Protein AF-A0A9X4H5V9-F1 (afdb_monomer)

Structure (mmCIF, N/CA/C/O backbone):
data_AF-A0A9X4H5V9-F1
#
_entry.id   AF-A0A9X4H5V9-F1
#
loop_
_atom_site.group_PDB
_atom_site.id
_atom_site.type_symbol
_atom_site.label_atom_id
_atom_site.label_alt_id
_atom_site.label_comp_id
_atom_site.label_asym_id
_atom_site.label_entity_id
_atom_site.label_seq_id
_atom_site.pdbx_PDB_ins_code
_atom_site.Cartn_x
_atom_site.Cartn_y
_atom_site.Cartn_z
_atom_site.occupancy
_atom_site.B_iso_or_equiv
_atom_site.auth_seq_id
_atom_site.auth_comp_id
_atom_site.auth_asym_id
_atom_site.auth_atom_id
_atom_site.pdbx_PDB_model_num
ATOM 1 N N . MET A 1 1 ? 11.554 -17.690 -25.896 1.00 68.94 1 MET A N 1
ATOM 2 C CA . MET A 1 1 ? 10.311 -16.945 -25.578 1.00 68.94 1 MET A CA 1
ATOM 3 C C . MET A 1 1 ? 10.682 -15.542 -25.126 1.00 68.94 1 MET A C 1
ATOM 5 O O . MET A 1 1 ? 11.724 -15.389 -24.502 1.00 68.94 1 MET A O 1
ATOM 9 N N . LYS A 1 2 ? 9.874 -14.526 -25.452 1.00 88.06 2 LYS A N 1
ATOM 10 C CA . LYS A 1 2 ? 10.075 -13.159 -24.947 1.00 88.06 2 LYS A CA 1
ATOM 11 C C . LYS A 1 2 ? 9.762 -13.133 -23.444 1.00 88.06 2 LYS A C 1
ATOM 13 O O . LYS A 1 2 ? 8.736 -13.679 -23.045 1.00 88.06 2 LYS A O 1
ATOM 18 N N . ARG A 1 3 ? 10.645 -12.544 -22.629 1.00 96.19 3 ARG A N 1
ATOM 19 C CA . ARG A 1 3 ? 10.405 -12.368 -21.186 1.00 96.19 3 ARG A CA 1
ATOM 20 C C . ARG A 1 3 ? 9.256 -11.387 -20.956 1.00 96.19 3 ARG A C 1
ATOM 22 O O . ARG A 1 3 ? 9.095 -10.446 -21.730 1.00 96.19 3 ARG A O 1
ATOM 29 N N . ILE A 1 4 ? 8.488 -11.618 -19.897 1.00 98.12 4 ILE A N 1
ATOM 30 C CA . ILE A 1 4 ? 7.390 -10.742 -19.473 1.00 98.12 4 ILE A CA 1
ATOM 31 C C . ILE A 1 4 ? 7.990 -9.541 -18.741 1.00 98.12 4 ILE A C 1
ATOM 33 O O . ILE A 1 4 ? 8.755 -9.719 -17.792 1.00 98.12 4 ILE A O 1
ATOM 37 N N . LYS A 1 5 ? 7.638 -8.328 -19.161 1.00 98.38 5 LYS A N 1
ATOM 38 C CA . LYS A 1 5 ? 8.100 -7.082 -18.545 1.00 98.38 5 LYS A CA 1
ATOM 39 C C . LYS A 1 5 ? 7.276 -6.755 -17.305 1.00 98.38 5 LYS A C 1
ATOM 41 O O . LYS A 1 5 ? 6.129 -6.321 -17.420 1.00 98.38 5 LYS A O 1
ATOM 46 N N . VAL A 1 6 ? 7.868 -6.966 -16.133 1.00 98.62 6 VAL A N 1
ATOM 47 C CA . VAL A 1 6 ? 7.230 -6.754 -14.829 1.00 98.62 6 VAL A CA 1
ATOM 48 C C . VAL A 1 6 ? 7.688 -5.425 -14.255 1.00 98.62 6 VAL A C 1
ATOM 50 O O . VAL A 1 6 ? 8.851 -5.280 -13.882 1.00 98.62 6 VAL A O 1
ATOM 53 N N . ALA A 1 7 ? 6.781 -4.462 -14.157 1.00 98.75 7 ALA A N 1
ATOM 54 C CA . ALA A 1 7 ? 7.041 -3.219 -13.450 1.00 98.75 7 ALA A CA 1
ATOM 55 C C . ALA A 1 7 ? 6.959 -3.438 -11.940 1.00 98.75 7 ALA A C 1
ATOM 57 O O . ALA A 1 7 ? 5.877 -3.701 -11.436 1.00 98.75 7 ALA A O 1
ATOM 58 N N . VAL A 1 8 ? 8.071 -3.324 -11.219 1.00 98.75 8 VAL A N 1
ATOM 59 C CA . VAL A 1 8 ? 8.092 -3.400 -9.753 1.00 98.75 8 VAL A CA 1
ATOM 60 C C . VAL A 1 8 ? 8.112 -1.977 -9.208 1.00 98.75 8 VAL A C 1
ATOM 62 O O . VAL A 1 8 ? 9.082 -1.252 -9.442 1.00 98.75 8 VAL A O 1
ATOM 65 N N . LEU A 1 9 ? 7.041 -1.577 -8.517 1.00 98.81 9 LEU A N 1
ATOM 66 C CA . LEU A 1 9 ? 6.932 -0.252 -7.900 1.00 98.81 9 LEU A CA 1
ATOM 67 C C . LEU A 1 9 ? 7.308 -0.323 -6.422 1.00 98.81 9 LEU A C 1
ATOM 69 O O . LEU A 1 9 ? 6.803 -1.197 -5.725 1.00 98.81 9 LEU A O 1
ATOM 73 N N . PHE A 1 10 ? 8.151 0.594 -5.951 1.00 98.75 10 PHE A N 1
ATOM 74 C CA . PHE A 1 10 ? 8.661 0.608 -4.576 1.00 98.75 10 PHE A CA 1
ATOM 75 C C . PHE A 1 10 ? 8.878 2.036 -4.046 1.00 98.75 10 PHE A C 1
ATOM 77 O O . PHE A 1 10 ? 8.808 3.012 -4.794 1.00 98.75 10 PHE A O 1
ATOM 84 N N . GLY A 1 11 ? 9.139 2.164 -2.746 1.00 98.19 11 GLY A N 1
ATOM 85 C CA . GLY A 1 11 ? 9.173 3.439 -2.027 1.00 98.19 11 GLY A CA 1
ATOM 86 C C . GLY A 1 11 ? 7.764 3.937 -1.684 1.00 98.19 11 GLY A C 1
ATOM 87 O O . GLY A 1 11 ? 6.998 3.216 -1.045 1.00 98.19 11 GLY A O 1
ATOM 88 N N . GLY A 1 12 ? 7.424 5.153 -2.117 1.00 97.06 12 GLY A N 1
ATOM 89 C CA . GLY A 1 12 ? 6.109 5.781 -1.954 1.00 97.06 12 GLY A CA 1
ATOM 90 C C . GLY A 1 12 ? 6.101 7.027 -1.060 1.00 97.06 12 GLY A C 1
ATOM 91 O O . GLY A 1 12 ? 6.940 7.199 -0.176 1.00 97.06 12 GLY A O 1
ATOM 92 N N . CYS A 1 13 ? 5.099 7.889 -1.255 1.00 95.31 13 CYS A N 1
ATOM 93 C CA . CYS A 1 13 ? 4.791 9.011 -0.360 1.00 95.31 13 CYS A CA 1
ATOM 94 C C . CYS A 1 13 ? 4.016 8.501 0.871 1.00 95.31 13 CYS A C 1
ATOM 96 O O . CYS A 1 13 ? 2.836 8.788 1.064 1.00 95.31 13 CYS A O 1
ATOM 98 N N . SER A 1 14 ? 4.678 7.656 1.661 1.00 90.56 14 SER A N 1
ATOM 99 C CA . SER A 1 14 ? 4.087 6.916 2.776 1.00 90.56 14 SER A CA 1
ATOM 100 C C . SER A 1 14 ? 5.043 6.888 3.969 1.00 90.56 14 SER A C 1
ATOM 102 O O . SER A 1 14 ? 6.268 6.958 3.820 1.00 90.56 14 SER A O 1
ATOM 104 N N . THR A 1 15 ? 4.486 6.762 5.172 1.00 87.81 15 THR A N 1
ATOM 105 C CA . THR A 1 15 ? 5.251 6.488 6.399 1.00 87.81 15 THR A CA 1
ATOM 106 C C . THR A 1 15 ? 5.923 5.115 6.358 1.00 87.81 15 THR A C 1
ATOM 108 O O . THR A 1 15 ? 6.897 4.896 7.067 1.00 87.81 15 THR A O 1
ATOM 111 N N . GLU A 1 16 ? 5.468 4.226 5.473 1.00 90.75 16 GLU A N 1
ATOM 112 C CA . GLU A 1 16 ? 5.910 2.829 5.336 1.00 90.75 16 GLU A CA 1
ATOM 113 C C . GLU A 1 16 ? 6.930 2.643 4.192 1.00 90.75 16 GLU A C 1
ATOM 115 O O . GLU A 1 16 ? 7.158 1.543 3.685 1.00 90.75 16 GLU A O 1
ATOM 120 N N . TYR A 1 17 ? 7.568 3.743 3.780 1.00 95.50 17 TYR A N 1
ATOM 121 C CA . TYR A 1 17 ? 8.535 3.803 2.684 1.00 95.50 17 TYR A CA 1
ATOM 122 C C . TYR A 1 17 ? 9.688 2.789 2.831 1.00 95.50 17 TYR A C 1
ATOM 124 O O . TYR A 1 17 ? 9.981 2.069 1.881 1.00 95.50 17 TYR A O 1
ATOM 132 N N . GLU A 1 18 ? 10.325 2.666 4.000 1.00 95.75 18 GLU A N 1
ATOM 133 C CA . GLU A 1 18 ? 11.439 1.725 4.212 1.00 95.75 18 GLU A CA 1
ATOM 134 C C . GLU A 1 18 ? 10.996 0.264 4.109 1.00 95.75 18 GLU A C 1
ATOM 136 O O . GLU A 1 18 ? 11.712 -0.557 3.533 1.00 95.75 18 GLU A O 1
ATOM 141 N N . VAL A 1 19 ? 9.808 -0.060 4.629 1.00 94.88 19 VAL A N 1
ATOM 142 C CA . VAL A 1 19 ? 9.225 -1.410 4.546 1.00 94.88 19 VAL A CA 1
ATOM 143 C C . VAL A 1 19 ? 9.005 -1.790 3.082 1.00 94.88 19 VAL A C 1
ATOM 145 O O . VAL A 1 19 ? 9.307 -2.911 2.667 1.00 94.88 19 VAL A O 1
ATOM 148 N N . SER A 1 20 ? 8.558 -0.827 2.277 1.00 98.00 20 SER A N 1
ATOM 149 C CA . SER A 1 20 ? 8.399 -0.952 0.826 1.00 98.00 20 SER A CA 1
ATOM 150 C C . SER A 1 20 ? 9.733 -1.223 0.118 1.00 98.00 20 SER A C 1
ATOM 152 O O . SER A 1 20 ? 9.805 -2.132 -0.709 1.00 98.00 20 SER A O 1
ATOM 154 N N . LEU A 1 21 ? 10.831 -0.561 0.511 1.00 98.38 21 LEU A N 1
ATOM 155 C CA . LEU A 1 21 ? 12.167 -0.854 -0.034 1.00 98.38 21 LEU A CA 1
ATOM 156 C C . LEU A 1 21 ? 12.629 -2.290 0.264 1.00 98.38 21 LEU A C 1
ATOM 158 O O . LEU A 1 21 ? 13.085 -2.990 -0.643 1.00 98.38 21 LEU A O 1
ATOM 162 N N . GLN A 1 22 ? 12.490 -2.746 1.516 1.00 98.00 22 GLN A N 1
ATOM 163 C CA . GLN A 1 22 ? 12.873 -4.111 1.910 1.00 98.00 22 GLN A CA 1
ATOM 164 C C . GLN A 1 22 ? 12.023 -5.164 1.187 1.00 98.00 22 GLN A C 1
ATOM 166 O O . GLN A 1 22 ? 12.545 -6.151 0.662 1.00 98.00 22 GLN A O 1
ATOM 171 N N . SER A 1 23 ? 10.711 -4.925 1.108 1.00 97.94 23 SER A N 1
ATOM 172 C CA . SER A 1 23 ? 9.762 -5.800 0.416 1.00 97.94 23 SER A CA 1
ATOM 173 C C . SER A 1 23 ? 10.100 -5.908 -1.071 1.00 97.94 23 SER A C 1
ATOM 175 O O . SER A 1 23 ? 10.172 -7.009 -1.618 1.00 97.94 23 SER A O 1
ATOM 177 N N . ALA A 1 24 ? 10.371 -4.776 -1.725 1.00 98.31 24 ALA A N 1
ATOM 178 C CA . ALA A 1 24 ? 10.726 -4.743 -3.135 1.00 98.31 24 ALA A CA 1
ATOM 179 C C . ALA A 1 24 ? 12.037 -5.478 -3.406 1.00 98.31 24 ALA A C 1
ATOM 1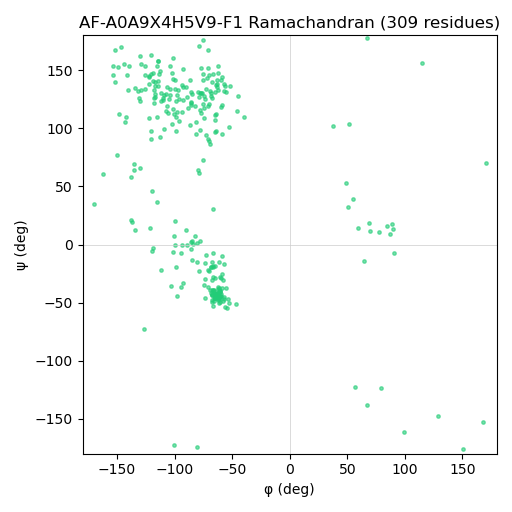81 O O . ALA A 1 24 ? 12.099 -6.275 -4.339 1.00 98.31 24 ALA A O 1
ATOM 182 N N . TYR A 1 25 ? 13.061 -5.278 -2.572 1.00 98.31 25 TYR A N 1
ATOM 183 C CA . TYR A 1 25 ? 14.322 -6.009 -2.691 1.00 98.31 25 TYR A CA 1
ATOM 184 C C . TYR A 1 25 ? 14.108 -7.531 -2.621 1.00 98.31 25 TYR A C 1
ATOM 186 O O . TYR A 1 25 ? 14.598 -8.267 -3.483 1.00 98.31 25 TYR A O 1
ATOM 194 N N . SER A 1 26 ? 13.300 -8.005 -1.666 1.00 98.06 26 SER A N 1
ATOM 195 C CA . SER A 1 26 ? 12.939 -9.424 -1.545 1.00 98.06 26 SER A CA 1
ATOM 196 C C . SER A 1 26 ? 12.210 -9.951 -2.790 1.00 98.06 26 SER A C 1
ATOM 198 O O . SER A 1 26 ? 12.574 -10.995 -3.335 1.00 98.06 26 SER A O 1
ATOM 200 N N . VAL A 1 27 ? 11.234 -9.200 -3.314 1.00 97.81 27 VAL A N 1
ATOM 201 C CA . VAL A 1 27 ? 10.507 -9.567 -4.542 1.00 97.81 27 VAL A CA 1
ATOM 202 C C . VAL A 1 27 ? 11.452 -9.641 -5.741 1.00 97.81 27 VAL A C 1
ATOM 204 O O . VAL A 1 27 ? 11.456 -10.638 -6.462 1.00 97.81 27 VAL A O 1
ATOM 207 N N . ILE A 1 28 ? 12.263 -8.605 -5.967 1.00 97.69 28 ILE A N 1
ATOM 208 C CA . ILE A 1 28 ? 13.120 -8.497 -7.155 1.00 97.69 28 ILE A CA 1
ATOM 209 C C . ILE A 1 28 ? 14.162 -9.617 -7.178 1.00 97.69 28 ILE A C 1
ATOM 211 O O . ILE A 1 28 ? 14.378 -10.218 -8.229 1.00 97.69 28 ILE A O 1
ATOM 215 N N . THR A 1 29 ? 14.775 -9.922 -6.034 1.00 97.31 29 THR A N 1
ATOM 216 C CA . THR A 1 29 ? 15.816 -10.959 -5.925 1.00 97.31 29 THR A CA 1
ATOM 217 C C . THR A 1 29 ? 15.278 -12.382 -6.094 1.00 97.31 29 THR A C 1
ATOM 219 O O . THR A 1 29 ? 16.028 -13.267 -6.501 1.00 97.31 29 THR A O 1
ATOM 222 N N . ASN A 1 30 ? 13.980 -12.606 -5.859 1.00 97.88 30 ASN A N 1
ATOM 223 C CA . ASN A 1 30 ? 13.332 -13.915 -6.007 1.00 97.88 30 ASN A CA 1
ATOM 224 C C . ASN A 1 30 ? 12.530 -14.076 -7.314 1.00 97.88 30 ASN A C 1
ATOM 226 O O . ASN A 1 30 ? 12.047 -15.171 -7.622 1.00 97.88 30 ASN A O 1
ATOM 230 N N . LEU A 1 31 ? 12.379 -13.019 -8.118 1.00 96.06 31 LEU A N 1
ATOM 231 C CA . LEU A 1 31 ? 11.742 -13.118 -9.431 1.00 96.06 31 LEU A CA 1
ATOM 232 C C . LEU A 1 31 ? 12.618 -13.919 -10.401 1.00 96.06 31 LEU A C 1
ATOM 234 O O . LEU A 1 31 ? 13.793 -13.629 -10.590 1.00 96.06 31 LEU A O 1
ATOM 238 N N . ASN A 1 32 ? 12.022 -14.900 -11.085 1.00 97.38 32 ASN A N 1
ATOM 239 C CA . ASN A 1 32 ? 12.742 -15.735 -12.047 1.00 97.38 32 ASN A CA 1
ATOM 240 C C . ASN A 1 32 ? 13.232 -14.904 -13.261 1.00 97.38 32 ASN A C 1
ATOM 242 O O . ASN A 1 32 ? 12.404 -14.529 -14.106 1.00 97.38 32 ASN A O 1
ATOM 246 N N . PRO A 1 33 ? 14.554 -14.693 -13.426 1.00 94.94 33 PRO A N 1
ATOM 247 C CA . PRO A 1 33 ? 15.104 -13.802 -14.452 1.00 94.94 33 PRO A CA 1
ATOM 248 C C . PRO A 1 33 ? 15.022 -14.383 -15.873 1.00 94.94 33 PRO A C 1
ATOM 250 O O . PRO A 1 33 ? 15.141 -13.647 -16.859 1.00 94.94 33 PRO A O 1
ATOM 253 N N . ASN A 1 34 ? 14.787 -15.696 -15.993 1.00 96.44 34 ASN A N 1
ATOM 254 C CA . ASN A 1 34 ? 14.581 -16.372 -17.275 1.00 96.44 34 ASN A CA 1
ATOM 255 C C . ASN A 1 34 ? 13.157 -16.159 -17.809 1.00 96.44 34 ASN A C 1
ATOM 257 O O . ASN A 1 34 ? 12.928 -16.274 -19.012 1.00 96.44 34 ASN A O 1
ATOM 261 N N . LYS A 1 35 ? 12.197 -15.839 -16.929 1.00 97.62 35 LYS A N 1
ATOM 262 C CA . LYS A 1 35 ? 10.791 -15.600 -17.288 1.00 97.62 35 LYS A CA 1
ATOM 263 C C . LYS A 1 35 ? 10.433 -14.114 -17.315 1.00 97.62 35 LYS A C 1
ATOM 265 O O . LYS A 1 35 ? 9.644 -13.702 -18.167 1.00 97.62 35 LYS A O 1
ATOM 270 N N . TYR A 1 36 ? 11.009 -13.327 -16.410 1.00 98.19 36 TYR A N 1
ATOM 271 C CA . TYR A 1 36 ? 10.645 -11.931 -16.192 1.00 98.19 36 TYR A CA 1
ATOM 272 C C . TYR A 1 36 ? 11.817 -10.982 -16.465 1.00 98.19 36 TYR A C 1
ATOM 274 O O . TYR A 1 36 ? 12.966 -11.270 -16.141 1.00 98.19 36 TYR A O 1
ATOM 282 N N . GLU A 1 37 ? 11.512 -9.839 -17.071 1.00 97.75 37 GLU A N 1
ATOM 283 C CA . GLU A 1 37 ? 12.390 -8.673 -17.183 1.00 97.75 37 GLU A CA 1
ATOM 284 C C . GLU A 1 37 ? 11.855 -7.603 -16.230 1.00 97.75 37 GLU A C 1
ATOM 286 O O . GLU A 1 37 ? 10.707 -7.178 -16.366 1.00 97.75 37 GLU A O 1
ATOM 291 N N . THR A 1 38 ? 12.653 -7.186 -15.249 1.00 97.81 38 THR A N 1
ATOM 292 C CA . THR A 1 38 ? 12.206 -6.251 -14.212 1.00 97.81 38 THR A CA 1
ATOM 293 C C . THR A 1 38 ? 12.354 -4.794 -14.647 1.00 97.81 38 THR A C 1
ATOM 295 O O . THR A 1 38 ? 13.399 -4.336 -15.114 1.00 97.81 38 THR A O 1
ATOM 298 N N . ILE A 1 39 ? 11.274 -4.039 -14.459 1.00 98.50 39 ILE A N 1
ATOM 299 C CA . ILE A 1 39 ? 11.194 -2.596 -14.656 1.00 98.50 39 ILE A CA 1
ATOM 300 C C . ILE A 1 39 ? 10.980 -1.949 -13.284 1.00 98.50 39 ILE A C 1
ATOM 302 O O . ILE A 1 39 ? 9.867 -1.822 -12.798 1.00 98.50 39 ILE A O 1
ATOM 306 N N . LEU A 1 40 ? 12.075 -1.576 -12.639 1.00 98.69 40 LEU A N 1
ATOM 307 C CA . LEU A 1 40 ? 12.145 -0.946 -11.322 1.00 98.69 40 LEU A CA 1
ATOM 308 C C . LEU A 1 40 ? 11.709 0.526 -11.373 1.00 98.69 40 LEU A C 1
ATOM 310 O O . LEU A 1 40 ? 12.351 1.347 -12.042 1.00 98.69 40 LEU A O 1
ATOM 314 N N . ILE A 1 41 ? 10.633 0.852 -10.664 1.00 98.69 41 ILE A N 1
ATOM 315 C CA . ILE A 1 41 ? 10.075 2.202 -10.559 1.00 98.69 41 ILE A CA 1
ATOM 316 C C . ILE A 1 41 ? 10.055 2.584 -9.080 1.00 98.69 41 ILE A C 1
ATOM 318 O O . ILE A 1 41 ? 9.274 2.039 -8.303 1.00 98.69 41 ILE A O 1
ATOM 322 N N . GLY A 1 42 ? 10.921 3.511 -8.694 1.00 98.44 42 GLY A N 1
ATOM 323 C CA . GLY A 1 42 ? 10.959 4.049 -7.342 1.00 98.44 42 GLY A CA 1
ATOM 324 C C . GLY A 1 42 ? 10.129 5.323 -7.246 1.00 98.44 42 GLY A C 1
ATOM 325 O O . GLY A 1 42 ? 10.198 6.183 -8.125 1.00 98.44 42 GLY A O 1
ATOM 326 N N . ILE A 1 43 ? 9.360 5.459 -6.172 1.00 98.69 43 ILE A N 1
ATOM 327 C CA . ILE A 1 43 ? 8.650 6.691 -5.824 1.00 98.69 43 ILE A CA 1
ATOM 328 C C . ILE A 1 43 ? 9.298 7.246 -4.561 1.00 98.69 43 ILE A C 1
ATOM 330 O O . ILE A 1 43 ? 9.388 6.546 -3.556 1.00 98.69 43 ILE A O 1
ATOM 334 N N . THR A 1 44 ? 9.770 8.489 -4.591 1.00 97.94 44 THR A N 1
ATOM 335 C CA . THR A 1 44 ? 10.403 9.106 -3.418 1.00 97.94 44 THR A CA 1
ATOM 336 C C . THR A 1 44 ? 9.377 9.424 -2.330 1.00 97.94 44 THR A C 1
ATOM 338 O O . THR A 1 44 ? 8.170 9.467 -2.580 1.00 97.94 44 THR A O 1
ATOM 341 N N . ARG A 1 45 ? 9.853 9.742 -1.121 1.00 96.38 45 ARG A N 1
ATOM 342 C CA . ARG A 1 45 ? 8.997 10.222 -0.023 1.00 96.38 45 ARG A CA 1
ATOM 343 C C . ARG A 1 45 ? 8.223 11.497 -0.368 1.00 96.38 45 ARG A C 1
ATOM 345 O O . ARG A 1 45 ? 7.179 11.746 0.214 1.00 96.38 45 ARG A O 1
ATOM 352 N N . GLN A 1 46 ? 8.731 12.293 -1.307 1.00 96.38 46 GLN A N 1
ATOM 353 C CA . GLN A 1 46 ? 8.090 13.511 -1.810 1.00 96.38 46 GLN A CA 1
ATOM 354 C C . GLN A 1 46 ? 7.157 13.232 -3.001 1.00 96.38 46 GLN A C 1
ATOM 356 O O . GLN A 1 46 ? 6.550 14.156 -3.531 1.00 96.38 46 GLN A O 1
ATOM 361 N N . GLY A 1 47 ? 7.046 11.973 -3.440 1.00 97.19 47 GLY A N 1
ATOM 362 C CA . GLY A 1 47 ? 6.178 11.567 -4.540 1.00 97.19 47 GLY A CA 1
ATOM 363 C C . GLY A 1 47 ? 6.785 11.737 -5.932 1.00 97.19 47 GLY A C 1
ATOM 364 O O . GLY A 1 47 ? 6.042 11.694 -6.908 1.00 97.19 47 GLY A O 1
ATOM 365 N N . ALA A 1 48 ? 8.104 11.917 -6.065 1.00 97.81 48 ALA A N 1
ATOM 366 C CA . ALA A 1 48 ? 8.751 11.932 -7.377 1.00 97.81 48 ALA A CA 1
ATOM 367 C C . ALA A 1 48 ? 8.893 10.501 -7.912 1.00 97.81 48 ALA A C 1
ATOM 369 O O . ALA A 1 48 ? 9.379 9.623 -7.202 1.00 97.81 48 ALA A O 1
ATOM 370 N N . TRP A 1 49 ? 8.485 10.267 -9.160 1.00 98.50 49 TRP A N 1
ATOM 371 C CA . TRP A 1 49 ? 8.551 8.950 -9.794 1.00 98.50 49 TRP A CA 1
ATOM 372 C C . TRP A 1 49 ? 9.785 8.825 -10.684 1.00 98.50 49 TRP A C 1
ATOM 374 O O . TRP A 1 49 ? 10.039 9.666 -11.552 1.00 98.50 49 TRP A O 1
ATOM 384 N N . LEU A 1 50 ? 10.545 7.756 -10.473 1.00 98.50 50 LEU A N 1
ATOM 385 C CA . LEU A 1 50 ? 11.847 7.538 -11.083 1.00 98.50 50 LEU A CA 1
ATOM 386 C C . LEU A 1 50 ? 11.953 6.105 -11.606 1.00 98.50 50 LEU A C 1
ATOM 388 O O . LEU A 1 50 ? 11.644 5.138 -10.912 1.00 98.50 50 LEU A O 1
ATOM 392 N N . ARG A 1 51 ? 12.457 5.951 -12.826 1.00 98.19 51 ARG A N 1
ATOM 393 C CA . ARG A 1 51 ? 12.907 4.665 -13.349 1.00 98.19 51 ARG A CA 1
ATOM 394 C C . ARG A 1 51 ? 14.355 4.451 -12.919 1.00 98.19 51 ARG A C 1
ATOM 396 O O . ARG A 1 51 ? 15.225 5.238 -13.288 1.00 98.19 51 ARG A O 1
ATOM 403 N N . PHE A 1 52 ? 14.591 3.378 -12.169 1.00 98.44 52 PHE A N 1
ATOM 404 C CA . PHE A 1 52 ? 15.895 3.033 -11.605 1.00 98.44 52 PHE A CA 1
ATOM 405 C C . PHE A 1 52 ? 16.617 1.963 -12.439 1.00 98.44 52 PHE A C 1
ATOM 407 O O . PHE A 1 52 ? 16.019 0.951 -12.824 1.00 98.44 52 PHE A O 1
ATOM 414 N N . PHE A 1 53 ? 17.903 2.191 -12.710 1.00 97.06 53 PHE A N 1
ATOM 415 C CA . PHE A 1 53 ? 18.778 1.314 -13.501 1.00 97.06 53 PHE A CA 1
ATOM 416 C C . PHE A 1 53 ? 19.985 0.775 -12.724 1.00 97.06 53 PHE A C 1
ATOM 418 O O . PHE A 1 53 ? 20.767 0.013 -13.287 1.00 97.06 53 PHE A O 1
ATOM 425 N N . GLY A 1 54 ? 20.153 1.181 -11.465 1.00 96.31 54 GLY A N 1
ATOM 426 C CA . GLY A 1 54 ? 21.319 0.829 -10.663 1.00 96.31 54 GLY A CA 1
ATOM 427 C C . GLY A 1 54 ? 21.242 -0.569 -10.048 1.00 96.31 54 GLY A C 1
ATOM 428 O O . GLY A 1 54 ? 20.322 -1.352 -10.293 1.00 96.31 54 GLY A O 1
ATOM 429 N N . VAL A 1 55 ? 22.238 -0.867 -9.215 1.00 96.38 55 VAL A N 1
ATOM 430 C CA . VAL A 1 55 ? 22.343 -2.139 -8.486 1.00 96.38 55 VAL A CA 1
ATOM 431 C C . VAL A 1 55 ? 21.280 -2.251 -7.387 1.00 96.38 55 VAL A C 1
ATOM 433 O O . VAL A 1 55 ? 20.889 -1.251 -6.779 1.00 96.38 55 VAL A O 1
ATOM 436 N N . LEU A 1 56 ? 20.791 -3.467 -7.137 1.00 96.44 56 LEU A N 1
ATOM 437 C CA . LEU A 1 56 ? 19.614 -3.709 -6.293 1.00 96.44 56 LEU A CA 1
ATOM 438 C C . LEU A 1 56 ? 19.856 -3.376 -4.818 1.00 96.44 56 LEU A C 1
ATOM 440 O O . LEU A 1 56 ? 18.939 -2.939 -4.127 1.00 96.44 56 LEU A O 1
ATOM 444 N N . GLU A 1 57 ? 21.090 -3.521 -4.347 1.00 96.69 57 GLU A N 1
ATOM 445 C CA . GLU A 1 57 ? 21.502 -3.255 -2.968 1.00 96.69 57 GLU A CA 1
ATOM 446 C C . GLU A 1 57 ? 21.256 -1.792 -2.583 1.00 96.69 57 GLU A C 1
ATOM 448 O O . GLU A 1 57 ? 20.971 -1.490 -1.425 1.00 96.69 57 GLU A O 1
ATOM 453 N N . LYS A 1 58 ? 21.287 -0.866 -3.553 1.00 97.69 58 LYS A N 1
ATOM 454 C CA . LYS A 1 58 ? 20.940 0.538 -3.306 1.00 97.69 58 LYS A CA 1
ATOM 455 C C . LYS A 1 58 ? 19.470 0.725 -2.914 1.00 97.69 58 LYS A C 1
ATOM 457 O O . LYS A 1 58 ? 19.156 1.663 -2.187 1.00 97.69 58 LYS A O 1
ATOM 462 N N . ILE A 1 59 ? 18.563 -0.145 -3.372 1.00 97.69 59 ILE A N 1
ATOM 463 C CA . ILE A 1 59 ? 17.153 -0.109 -2.953 1.00 97.69 59 ILE A CA 1
ATOM 464 C C . ILE A 1 59 ? 17.078 -0.466 -1.472 1.00 97.69 59 ILE A C 1
ATOM 466 O O . ILE A 1 59 ? 16.556 0.316 -0.685 1.00 97.69 59 ILE A O 1
ATOM 470 N N . GLN A 1 60 ? 17.670 -1.597 -1.079 1.00 95.81 60 GLN A N 1
ATOM 471 C CA . GLN A 1 60 ? 17.654 -2.065 0.306 1.00 95.81 60 GLN A CA 1
ATOM 472 C C . GLN A 1 60 ? 18.310 -1.068 1.274 1.00 95.81 60 GLN A C 1
ATOM 474 O O . GLN A 1 60 ? 17.803 -0.843 2.370 1.00 95.81 60 GLN A O 1
ATOM 479 N N . ASN A 1 61 ? 19.412 -0.449 0.850 1.00 96.50 61 ASN A N 1
ATOM 480 C CA . ASN A 1 61 ? 20.175 0.508 1.651 1.00 96.50 61 ASN A CA 1
ATOM 481 C C . ASN A 1 61 ? 19.629 1.944 1.582 1.00 96.50 61 ASN A C 1
ATOM 483 O O . ASN A 1 61 ? 20.228 2.843 2.163 1.00 96.50 61 ASN A O 1
ATOM 487 N N . ASN A 1 62 ? 18.514 2.172 0.875 1.00 97.19 62 ASN A N 1
ATOM 488 C CA . ASN A 1 62 ? 17.914 3.492 0.671 1.00 97.19 62 ASN A CA 1
ATOM 489 C C . ASN A 1 62 ? 18.876 4.544 0.068 1.00 97.19 62 ASN A C 1
ATOM 491 O O . ASN A 1 62 ? 18.849 5.715 0.433 1.00 97.19 62 ASN A O 1
ATOM 495 N N . THR A 1 63 ? 19.712 4.127 -0.883 1.00 96.81 63 THR A N 1
ATOM 496 C CA . THR A 1 63 ? 20.656 4.979 -1.640 1.00 96.81 63 THR A CA 1
ATOM 497 C C . THR A 1 63 ? 20.406 4.925 -3.152 1.00 96.81 63 THR A C 1
ATOM 499 O O . THR A 1 63 ? 21.224 5.345 -3.966 1.00 96.81 63 THR A O 1
ATOM 502 N N . TRP A 1 64 ? 19.256 4.389 -3.575 1.00 97.06 64 TRP A N 1
ATOM 503 C CA . TRP A 1 64 ? 18.895 4.190 -4.988 1.00 97.06 64 TRP A CA 1
ATOM 504 C C . TRP A 1 64 ? 18.689 5.494 -5.769 1.00 97.06 64 TRP A C 1
ATOM 506 O O . TRP A 1 64 ? 18.748 5.494 -6.997 1.00 97.06 64 TRP A O 1
ATOM 516 N N . MET A 1 65 ? 18.484 6.606 -5.062 1.00 95.00 65 MET A N 1
ATOM 517 C CA . MET A 1 65 ? 18.396 7.946 -5.647 1.00 95.00 65 MET A CA 1
ATOM 518 C C . MET A 1 65 ? 19.780 8.546 -5.946 1.00 95.00 65 MET A C 1
ATOM 520 O O . MET A 1 65 ? 19.880 9.500 -6.717 1.00 95.00 65 MET A O 1
ATOM 524 N N . ASP A 1 66 ? 20.849 7.976 -5.383 1.00 89.25 66 ASP A N 1
ATOM 525 C CA . ASP A 1 66 ? 22.200 8.515 -5.486 1.00 89.25 66 ASP A CA 1
ATOM 526 C C . ASP A 1 66 ? 22.913 8.015 -6.750 1.00 89.25 66 ASP A C 1
ATOM 528 O O . ASP A 1 66 ? 22.849 6.837 -7.121 1.00 89.25 66 ASP A O 1
ATOM 532 N N . GLY A 1 67 ? 23.688 8.899 -7.383 1.00 77.75 67 GLY A N 1
ATOM 533 C CA . GLY A 1 67 ? 24.657 8.510 -8.414 1.00 77.75 67 GLY A CA 1
ATOM 534 C C . GLY A 1 67 ? 24.139 8.463 -9.854 1.00 77.75 67 GLY A C 1
ATOM 535 O O . GLY A 1 67 ? 24.803 7.880 -10.700 1.00 77.75 67 GLY A O 1
ATOM 536 N N . GLY A 1 68 ? 22.997 9.088 -10.162 1.00 88.25 68 GLY A N 1
ATOM 537 C CA . GLY A 1 68 ? 22.557 9.292 -11.553 1.00 88.25 68 GLY A CA 1
ATOM 538 C C . GLY A 1 68 ? 21.952 8.062 -12.243 1.00 88.25 68 GLY A C 1
ATOM 539 O O . GLY A 1 68 ? 21.688 8.101 -13.441 1.00 88.25 68 GLY A O 1
ATOM 540 N N . ASP A 1 69 ? 21.669 7.000 -11.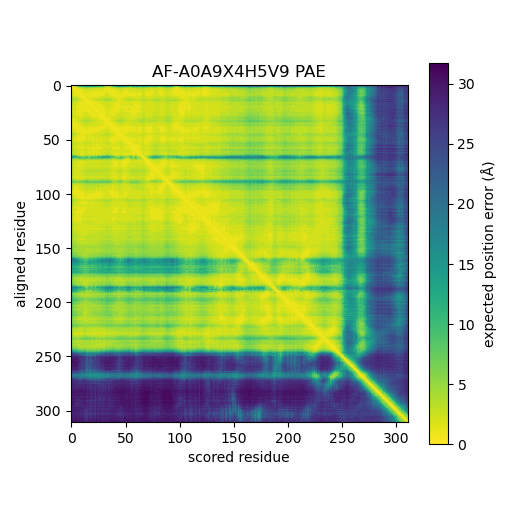487 1.00 94.88 69 ASP A N 1
ATOM 541 C CA . ASP A 1 69 ? 21.048 5.759 -11.977 1.00 94.88 69 ASP A CA 1
ATOM 542 C C . ASP A 1 69 ? 19.526 5.875 -12.196 1.00 94.88 69 ASP A C 1
ATOM 544 O O . ASP A 1 69 ? 18.850 4.890 -12.512 1.00 94.88 69 ASP A O 1
ATOM 548 N N . CYS A 1 70 ? 18.967 7.067 -11.991 1.00 97.00 70 CYS A N 1
ATOM 549 C CA . CYS A 1 70 ? 17.544 7.348 -12.088 1.00 97.00 70 CYS A CA 1
ATOM 550 C C . CYS A 1 70 ? 17.246 8.303 -13.240 1.00 97.00 70 CYS A C 1
ATOM 552 O O . CYS A 1 70 ? 17.938 9.300 -13.439 1.00 97.00 70 CYS A O 1
ATOM 554 N N . VAL A 1 71 ? 16.142 8.051 -13.939 1.00 97.31 71 VAL A N 1
ATOM 555 C CA . VAL A 1 71 ? 15.515 9.040 -14.826 1.00 97.31 71 VAL A CA 1
ATOM 556 C C . VAL A 1 71 ? 14.077 9.273 -14.373 1.00 97.31 71 VAL A C 1
ATOM 558 O O . VAL A 1 71 ? 13.431 8.315 -13.940 1.00 97.31 71 VAL A O 1
ATOM 561 N N . PRO A 1 72 ? 13.534 10.498 -14.471 1.00 98.00 72 PRO A N 1
ATOM 562 C CA . PRO A 1 72 ? 12.118 10.721 -14.216 1.00 98.00 72 PRO A CA 1
ATOM 563 C C . PRO A 1 72 ? 11.271 9.842 -15.130 1.00 98.00 72 PRO A C 1
ATOM 565 O O . PRO A 1 72 ? 11.517 9.767 -16.337 1.00 98.00 72 PRO A O 1
ATOM 568 N N . ALA A 1 73 ? 10.288 9.156 -14.558 1.00 98.06 73 ALA A N 1
ATOM 569 C CA . ALA A 1 73 ? 9.390 8.312 -15.326 1.00 98.06 73 ALA A CA 1
ATOM 570 C C . ALA A 1 73 ? 8.030 8.202 -14.653 1.00 98.06 73 ALA A C 1
ATOM 572 O O . ALA A 1 73 ? 7.964 8.043 -13.443 1.00 98.06 73 ALA A O 1
ATOM 573 N N . ILE A 1 74 ? 6.952 8.226 -15.431 1.00 98.25 74 ILE A N 1
ATOM 574 C CA . ILE A 1 74 ? 5.582 8.069 -14.921 1.00 98.25 74 ILE A CA 1
ATOM 575 C C . ILE A 1 74 ? 4.868 6.941 -15.654 1.00 98.25 74 ILE A C 1
ATOM 577 O O . ILE A 1 74 ? 5.168 6.670 -16.817 1.00 98.25 74 ILE A O 1
ATOM 581 N N . ILE A 1 75 ? 3.890 6.314 -15.002 1.00 98.44 75 ILE A N 1
ATOM 582 C CA . ILE A 1 75 ? 2.939 5.444 -15.700 1.00 98.44 75 ILE A CA 1
ATOM 583 C C . ILE A 1 75 ? 1.984 6.325 -16.498 1.00 98.44 75 ILE A C 1
ATOM 585 O O . ILE A 1 75 ? 1.337 7.213 -15.944 1.00 98.44 75 ILE A O 1
ATOM 589 N N . SER A 1 76 ? 1.891 6.069 -17.801 1.00 98.38 76 SER A N 1
ATOM 590 C CA . SER A 1 76 ? 0.896 6.732 -18.634 1.00 98.38 76 SER A CA 1
ATOM 591 C C . SER A 1 76 ? -0.485 6.120 -18.388 1.00 98.38 76 SER A C 1
ATOM 593 O O . SER A 1 76 ? -0.614 4.897 -18.477 1.00 98.38 76 SER A O 1
ATOM 595 N N . PRO A 1 77 ? -1.534 6.926 -18.146 1.00 98.19 77 PRO A N 1
ATOM 596 C CA . PRO A 1 77 ? -2.908 6.431 -18.126 1.00 98.19 77 PRO A CA 1
ATOM 597 C C . PRO A 1 77 ? -3.436 6.093 -19.533 1.00 98.19 77 PRO A C 1
ATOM 599 O O . PRO A 1 77 ? -4.514 5.515 -19.652 1.00 98.19 77 PRO A O 1
ATOM 602 N N . ASP A 1 78 ? -2.705 6.435 -20.602 1.00 98.00 78 ASP A N 1
ATOM 603 C CA . ASP A 1 78 ? -3.079 6.104 -21.979 1.00 98.00 78 ASP A CA 1
ATOM 604 C C . ASP A 1 78 ? -2.813 4.622 -22.292 1.00 98.00 78 ASP A C 1
ATOM 606 O O . ASP A 1 78 ? -1.676 4.134 -22.273 1.00 98.00 78 ASP A O 1
ATOM 610 N N . ARG A 1 79 ? -3.883 3.916 -22.664 1.00 98.06 79 ARG A N 1
ATOM 611 C CA . ARG A 1 79 ? -3.868 2.495 -23.032 1.00 98.06 79 ARG A CA 1
ATOM 612 C C . ARG A 1 79 ? -3.107 2.198 -24.323 1.00 98.06 79 ARG A C 1
ATOM 614 O O . ARG A 1 79 ? -2.718 1.050 -24.518 1.00 98.06 79 ARG A O 1
ATOM 621 N N . ASN A 1 80 ? -2.882 3.187 -25.187 1.00 97.12 80 ASN A N 1
ATOM 622 C CA . ASN A 1 80 ? -2.045 3.025 -26.377 1.00 97.12 80 ASN A CA 1
ATOM 623 C C . ASN A 1 80 ? -0.557 2.974 -26.014 1.00 97.12 80 ASN A C 1
ATOM 625 O O . ASN A 1 80 ? 0.203 2.230 -26.632 1.00 97.12 80 ASN A O 1
ATOM 629 N N . ILE A 1 81 ? -0.151 3.731 -24.987 1.00 97.44 81 ILE A N 1
ATOM 630 C CA . ILE A 1 81 ? 1.214 3.691 -24.450 1.00 97.44 81 ILE A CA 1
ATOM 631 C C . ILE A 1 81 ? 1.423 2.399 -23.652 1.00 97.44 81 ILE A C 1
ATOM 633 O O . ILE A 1 81 ? 2.429 1.719 -23.856 1.00 97.44 81 ILE A O 1
ATOM 637 N N . HIS A 1 82 ? 0.469 2.042 -22.780 1.00 97.81 82 HIS A N 1
ATOM 638 C CA . HIS A 1 82 ? 0.481 0.799 -21.995 1.00 97.81 82 HIS A CA 1
ATOM 639 C C . HIS A 1 82 ? 1.829 0.561 -21.282 1.00 97.81 82 HIS A C 1
ATOM 641 O O . HIS A 1 82 ? 2.507 -0.458 -21.463 1.00 97.81 82 HIS A O 1
ATOM 647 N N . GLY A 1 83 ? 2.283 1.557 -20.522 1.00 98.06 83 GLY A N 1
ATOM 648 C CA . GLY A 1 83 ? 3.608 1.523 -19.920 1.00 98.06 83 GLY A CA 1
ATOM 649 C C . GLY A 1 83 ? 4.059 2.860 -19.347 1.00 98.06 83 GLY A C 1
ATOM 650 O O . GLY A 1 83 ? 3.244 3.689 -18.940 1.00 98.06 83 GLY A O 1
ATOM 651 N N . LEU A 1 84 ? 5.375 3.053 -19.310 1.00 98.00 84 LEU A N 1
ATOM 652 C CA . LEU A 1 84 ? 6.021 4.251 -18.785 1.00 98.00 84 LEU A CA 1
ATOM 653 C C . LEU A 1 84 ? 6.288 5.285 -19.865 1.00 98.00 84 LEU A C 1
ATOM 655 O O . LEU A 1 84 ? 6.585 4.933 -21.004 1.00 98.00 84 LEU A O 1
ATOM 659 N N . LEU A 1 85 ? 6.293 6.547 -19.453 1.00 98.50 85 LEU A N 1
ATOM 660 C CA . LEU A 1 85 ? 6.956 7.643 -20.147 1.00 98.50 85 LEU A CA 1
ATOM 661 C C . LEU A 1 85 ? 8.213 8.010 -19.359 1.00 98.50 85 LEU A C 1
ATOM 663 O O . LEU A 1 85 ? 8.107 8.486 -18.233 1.00 98.50 85 LEU A O 1
ATOM 667 N N . GLU A 1 86 ? 9.386 7.763 -19.937 1.00 98.06 86 GLU A N 1
ATOM 668 C CA . GLU A 1 86 ? 10.693 8.118 -19.379 1.00 98.06 86 GLU A CA 1
ATOM 669 C C . GLU A 1 86 ? 11.173 9.445 -19.974 1.00 98.06 86 GLU A C 1
ATOM 671 O O . GLU A 1 86 ? 11.287 9.579 -21.194 1.00 98.06 86 GLU A O 1
ATOM 676 N N . PHE A 1 87 ? 11.503 10.412 -19.122 1.00 97.38 87 PHE A N 1
ATOM 677 C CA . PHE A 1 87 ? 11.964 11.737 -19.531 1.00 97.38 87 PHE A CA 1
ATOM 678 C C . PHE A 1 87 ? 13.494 11.771 -19.524 1.00 97.38 87 PHE A C 1
ATOM 680 O O . PHE A 1 87 ? 14.129 11.780 -18.470 1.00 97.38 87 PHE A O 1
ATOM 687 N N . ARG A 1 88 ? 14.104 11.768 -20.714 1.00 94.81 88 ARG A N 1
ATOM 688 C CA . ARG A 1 88 ? 15.562 11.742 -20.898 1.00 94.81 88 ARG A CA 1
ATOM 689 C C . ARG A 1 88 ? 16.020 12.968 -21.677 1.00 94.81 88 ARG A C 1
ATOM 691 O O . ARG A 1 88 ? 15.963 12.992 -22.909 1.00 94.81 88 ARG A O 1
ATOM 698 N N . GLY A 1 89 ? 16.484 13.988 -20.955 1.00 90.94 89 GLY A N 1
ATOM 699 C CA . GLY A 1 89 ? 16.808 15.288 -21.546 1.00 90.94 89 GLY A CA 1
ATOM 700 C C . GLY A 1 89 ? 15.586 15.860 -22.269 1.00 90.94 89 GLY A C 1
ATOM 701 O O . GLY A 1 89 ? 14.516 15.963 -21.680 1.00 90.94 89 GLY A O 1
ATOM 702 N N . ASN A 1 90 ? 15.720 16.144 -23.566 1.00 92.81 90 ASN A N 1
ATOM 703 C CA . ASN A 1 90 ? 14.639 16.705 -24.389 1.00 92.81 90 ASN A CA 1
ATOM 704 C C . ASN A 1 90 ? 13.757 15.641 -25.073 1.00 92.81 90 ASN A C 1
ATOM 706 O O . ASN A 1 90 ? 13.021 15.963 -26.005 1.00 92.81 90 ASN A O 1
ATOM 710 N N . LYS A 1 91 ? 13.862 14.365 -24.681 1.00 96.38 91 LYS A N 1
ATOM 711 C CA . LYS A 1 91 ? 13.102 13.257 -25.279 1.00 96.38 91 LYS A CA 1
ATOM 712 C C . LYS A 1 91 ? 12.233 12.560 -24.242 1.00 96.38 91 LYS A C 1
ATOM 714 O O . LYS A 1 91 ? 12.633 12.393 -23.092 1.00 96.38 91 LYS A O 1
ATOM 719 N N . VAL A 1 92 ? 11.082 12.078 -24.702 1.00 97.69 92 VAL A N 1
ATOM 720 C CA . VAL A 1 92 ? 10.215 11.168 -23.950 1.00 97.69 92 VAL A CA 1
ATOM 721 C C . VAL A 1 92 ? 10.263 9.802 -24.621 1.00 97.69 92 VAL A C 1
ATOM 723 O O . VAL A 1 92 ? 10.021 9.691 -25.822 1.00 97.69 92 VAL A O 1
ATOM 726 N N . ILE A 1 93 ? 10.609 8.769 -23.858 1.00 97.56 93 ILE A N 1
ATOM 727 C CA . ILE A 1 93 ? 10.691 7.388 -24.338 1.00 97.56 93 ILE A CA 1
ATOM 728 C C . ILE A 1 93 ? 9.559 6.590 -23.706 1.00 97.56 93 ILE A C 1
ATOM 730 O O . ILE A 1 93 ? 9.425 6.558 -22.485 1.00 97.56 93 ILE A O 1
ATOM 734 N N . ALA A 1 94 ? 8.755 5.933 -24.539 1.00 97.88 94 ALA A N 1
ATOM 735 C CA . ALA A 1 94 ? 7.723 5.024 -24.067 1.00 97.88 94 ALA A CA 1
ATOM 736 C C . ALA A 1 94 ? 8.307 3.623 -23.829 1.00 97.88 94 ALA A C 1
ATOM 738 O O . ALA A 1 94 ? 8.828 2.997 -24.756 1.00 97.88 94 ALA A O 1
ATOM 739 N N . THR A 1 95 ? 8.170 3.108 -22.609 1.00 97.69 95 THR A N 1
ATOM 740 C CA . THR A 1 95 ? 8.595 1.749 -22.247 1.00 97.69 95 THR A CA 1
ATOM 741 C C . THR A 1 95 ? 7.378 0.916 -21.879 1.00 97.69 95 THR A C 1
ATOM 743 O O . THR A 1 95 ? 6.767 1.118 -20.832 1.00 97.69 95 THR A O 1
ATOM 746 N N . ARG A 1 96 ? 7.032 -0.053 -22.734 1.00 97.50 96 ARG A N 1
ATOM 747 C CA . ARG A 1 96 ? 5.897 -0.959 -22.504 1.00 97.50 96 ARG A CA 1
ATOM 748 C C . ARG A 1 96 ? 6.100 -1.816 -21.250 1.00 97.50 96 ARG A C 1
ATOM 750 O O . ARG A 1 96 ? 7.182 -2.374 -21.056 1.00 97.50 96 ARG A O 1
ATOM 757 N N . ILE A 1 97 ? 5.031 -1.966 -20.472 1.00 98.06 97 ILE A N 1
ATOM 758 C CA . ILE A 1 97 ? 4.931 -2.860 -19.311 1.00 98.06 97 ILE A CA 1
ATOM 759 C C . ILE A 1 97 ? 3.904 -3.944 -19.639 1.00 98.06 97 ILE A C 1
ATOM 761 O O . ILE A 1 97 ? 2.852 -3.626 -20.178 1.00 98.06 97 ILE A O 1
ATOM 765 N N . ASP A 1 98 ? 4.184 -5.206 -19.317 1.00 98.50 98 ASP A N 1
ATOM 766 C CA . ASP A 1 98 ? 3.213 -6.292 -19.519 1.00 98.50 98 ASP A CA 1
ATOM 767 C C . ASP A 1 98 ? 2.358 -6.530 -18.263 1.00 98.50 98 ASP A C 1
ATOM 769 O O . ASP A 1 98 ? 1.188 -6.893 -18.360 1.00 98.50 98 ASP A O 1
ATOM 773 N N . VAL A 1 99 ? 2.938 -6.328 -17.076 1.00 98.69 99 VAL A N 1
ATOM 774 C CA . VAL A 1 99 ? 2.255 -6.439 -15.781 1.00 98.69 99 VAL A CA 1
ATOM 775 C C . VAL A 1 99 ? 2.952 -5.564 -14.741 1.00 98.69 99 VAL A C 1
ATOM 777 O O . VAL A 1 99 ? 4.175 -5.431 -14.762 1.00 98.69 99 VAL A O 1
ATOM 780 N N . ALA A 1 100 ? 2.197 -4.983 -13.814 1.00 98.75 100 ALA A N 1
ATOM 781 C CA . ALA A 1 100 ? 2.741 -4.288 -12.654 1.00 98.75 100 ALA A CA 1
ATOM 782 C C . ALA A 1 100 ? 2.672 -5.155 -11.388 1.00 98.75 100 ALA A C 1
ATOM 784 O O . ALA A 1 100 ? 1.711 -5.878 -11.137 1.00 98.75 100 ALA A O 1
ATOM 785 N N . PHE A 1 101 ? 3.700 -5.056 -10.563 1.00 98.69 101 PHE A N 1
ATOM 786 C CA . PHE A 1 101 ? 3.779 -5.614 -9.228 1.00 98.69 101 PHE A CA 1
ATOM 787 C C . PHE A 1 101 ? 4.003 -4.436 -8.269 1.00 98.69 101 PHE A C 1
ATOM 789 O O . PHE A 1 101 ? 5.145 -4.019 -8.059 1.00 98.69 101 PHE A O 1
ATOM 796 N N . PRO A 1 102 ? 2.922 -3.839 -7.740 1.00 98.50 102 PRO A N 1
ATOM 797 C CA . PRO A 1 102 ? 3.041 -2.791 -6.742 1.00 98.50 102 PRO A CA 1
ATOM 798 C C . PRO A 1 102 ? 3.542 -3.394 -5.428 1.00 98.50 102 PRO A C 1
ATOM 800 O O . PRO A 1 102 ? 2.914 -4.292 -4.877 1.00 98.50 102 PRO A O 1
ATOM 803 N N . VAL A 1 103 ? 4.680 -2.907 -4.943 1.00 98.38 103 VAL A N 1
ATOM 804 C CA . VAL A 1 103 ? 5.265 -3.267 -3.645 1.00 98.38 103 VAL A CA 1
ATOM 805 C C . VAL A 1 103 ? 5.361 -1.999 -2.793 1.00 98.38 103 VAL A C 1
ATOM 807 O O . VAL A 1 103 ? 6.401 -1.677 -2.235 1.00 98.38 103 VAL A O 1
ATOM 810 N N . LEU A 1 104 ? 4.269 -1.233 -2.774 1.00 97.69 104 LEU A N 1
ATOM 811 C CA . LEU A 1 104 ? 4.086 -0.040 -1.952 1.00 97.69 104 LEU A CA 1
ATOM 812 C C . LEU A 1 104 ? 3.199 -0.399 -0.759 1.00 97.69 104 LEU A C 1
ATOM 814 O O . LEU A 1 104 ? 2.279 -1.196 -0.918 1.00 97.69 104 LEU A O 1
ATOM 818 N N . HIS A 1 105 ? 3.434 0.243 0.384 1.00 94.75 105 HIS A N 1
ATOM 819 C CA . HIS A 1 105 ? 2.663 0.041 1.614 1.00 94.75 105 HIS A CA 1
ATOM 820 C C . HIS A 1 105 ? 1.978 1.333 2.058 1.00 94.75 105 HIS A C 1
ATOM 822 O O . HIS A 1 105 ? 2.501 2.438 1.858 1.00 94.75 105 HIS A O 1
ATOM 828 N N . GLY A 1 106 ? 0.812 1.186 2.673 1.00 90.75 106 GLY A N 1
ATOM 829 C CA . GLY A 1 106 ? 0.013 2.261 3.227 1.00 90.75 106 GLY A CA 1
ATOM 830 C C . GLY A 1 106 ? -0.561 3.206 2.179 1.00 90.75 106 GLY A C 1
ATOM 831 O O . GLY A 1 106 ? -1.040 2.809 1.109 1.00 90.75 106 GLY A O 1
ATOM 832 N N . LYS A 1 107 ? -0.507 4.503 2.495 1.00 90.56 107 LYS A N 1
ATOM 833 C CA . LYS A 1 107 ? -1.032 5.563 1.632 1.00 90.56 107 LYS A CA 1
ATOM 834 C C . LYS A 1 107 ? -0.388 5.510 0.249 1.00 90.56 107 LYS A C 1
ATOM 836 O O . LYS A 1 107 ? 0.811 5.300 0.094 1.00 90.56 107 LYS A O 1
ATOM 841 N N . ASN A 1 108 ? -1.210 5.709 -0.766 1.00 94.69 108 ASN A N 1
ATOM 842 C CA . ASN A 1 108 ? -0.896 5.567 -2.178 1.00 94.69 108 ASN A CA 1
ATOM 843 C C . ASN A 1 108 ? -0.539 4.159 -2.688 1.00 94.69 108 ASN A C 1
ATOM 845 O O . ASN A 1 108 ? -0.536 3.953 -3.903 1.00 94.69 108 ASN A O 1
ATOM 849 N N . GLY A 1 109 ? -0.258 3.198 -1.8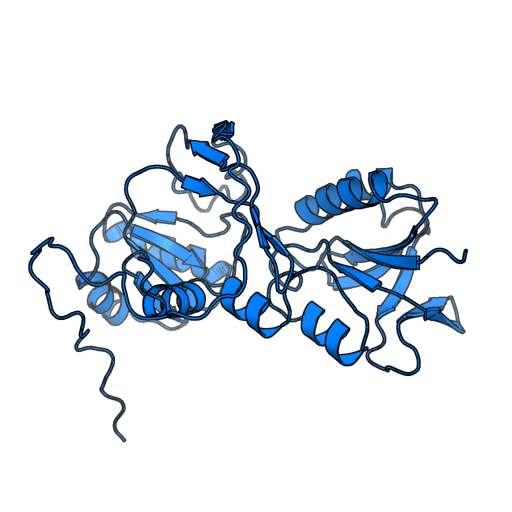05 1.00 95.75 109 GLY A N 1
ATOM 850 C CA . GLY A 1 109 ? 0.055 1.815 -2.164 1.00 95.75 109 GLY A CA 1
ATOM 851 C C . GLY A 1 109 ? -1.139 0.877 -2.041 1.00 95.75 109 GLY A C 1
ATOM 852 O O . GLY A 1 109 ? -1.400 0.090 -2.949 1.00 95.75 109 GLY A O 1
ATOM 853 N N . GLU A 1 110 ? -1.886 0.996 -0.946 1.00 96.06 110 GLU A N 1
ATOM 854 C CA . GLU A 1 110 ? -2.933 0.051 -0.537 1.00 96.06 110 GLU A CA 1
ATOM 855 C C . GLU A 1 110 ? -4.324 0.694 -0.447 1.00 96.06 110 GLU A C 1
ATOM 857 O O . GLU A 1 110 ? -5.317 -0.006 -0.290 1.00 96.06 110 GLU A O 1
ATOM 862 N N . ASP A 1 111 ? -4.418 2.014 -0.631 1.00 95.44 111 ASP A N 1
ATOM 863 C CA . ASP A 1 111 ? -5.659 2.802 -0.551 1.00 95.44 111 ASP A CA 1
ATOM 864 C C . ASP A 1 111 ? -6.474 2.854 -1.860 1.00 95.44 111 ASP A C 1
ATOM 866 O O . ASP A 1 111 ? -7.508 3.517 -1.939 1.00 95.44 111 ASP A O 1
ATOM 870 N N . GLY A 1 112 ? -6.021 2.162 -2.910 1.00 97.56 112 GLY A N 1
ATOM 871 C CA . GLY A 1 112 ? -6.704 2.083 -4.202 1.00 97.56 112 GLY A CA 1
ATOM 872 C C . GLY A 1 112 ? -6.296 3.158 -5.213 1.00 97.56 112 GLY A C 1
ATOM 873 O O . GLY A 1 112 ? -6.697 3.064 -6.379 1.00 97.56 112 GLY A O 1
ATOM 874 N N . THR A 1 113 ? -5.495 4.155 -4.823 1.00 97.75 113 THR A N 1
ATOM 875 C CA . THR A 1 113 ? -5.102 5.254 -5.723 1.00 97.75 113 THR A CA 1
ATOM 876 C C . THR A 1 113 ? -4.191 4.779 -6.861 1.00 97.75 113 THR A C 1
ATOM 878 O O . THR A 1 113 ? -4.503 5.018 -8.032 1.00 97.75 113 THR A O 1
ATOM 881 N N . LEU A 1 114 ? -3.121 4.030 -6.564 1.00 98.38 114 LEU A N 1
ATOM 882 C CA . LEU A 1 114 ? -2.259 3.433 -7.591 1.00 98.38 114 LEU A CA 1
ATOM 883 C C . LEU A 1 114 ? -3.019 2.418 -8.452 1.00 98.38 114 LEU A C 1
ATOM 885 O O . LEU A 1 114 ? -2.872 2.393 -9.674 1.00 98.38 114 LEU A O 1
ATOM 889 N N . GLN A 1 115 ? -3.863 1.598 -7.829 1.00 98.69 115 GLN A N 1
ATOM 890 C CA . GLN A 1 115 ? -4.697 0.614 -8.517 1.00 98.69 115 GLN A CA 1
ATOM 891 C C . GLN A 1 115 ? -5.616 1.302 -9.534 1.00 98.69 115 GLN A C 1
ATOM 893 O O . GLN A 1 115 ? -5.823 0.780 -10.632 1.00 98.69 115 GLN A O 1
ATOM 898 N N . GLY A 1 116 ? -6.126 2.494 -9.204 1.00 98.69 116 GLY A N 1
ATOM 899 C CA . GLY A 1 116 ? -6.913 3.323 -10.115 1.00 98.69 116 GLY A CA 1
ATOM 900 C C . GLY A 1 116 ? -6.108 3.750 -11.342 1.00 98.69 116 GLY A C 1
ATOM 901 O O . GLY A 1 116 ? -6.561 3.554 -12.470 1.00 98.69 116 GLY A O 1
ATOM 902 N N . LEU A 1 117 ? -4.882 4.247 -11.140 1.00 98.56 117 LEU A N 1
ATOM 903 C CA . LEU A 1 117 ? -3.965 4.599 -12.231 1.00 98.56 117 LEU A CA 1
ATOM 904 C C . LEU A 1 117 ? -3.672 3.401 -13.147 1.00 98.56 117 LEU A C 1
ATOM 906 O O . LEU A 1 117 ? -3.809 3.510 -14.366 1.00 98.56 117 LEU A O 1
ATOM 910 N N . LEU A 1 118 ? -3.322 2.249 -12.571 1.00 98.69 118 LEU A N 1
ATOM 911 C CA . LEU A 1 118 ? -3.033 1.025 -13.327 1.00 98.69 118 LEU A CA 1
ATOM 912 C C . LEU A 1 118 ? -4.261 0.531 -14.110 1.00 98.69 118 LEU A C 1
ATOM 914 O O . LEU A 1 118 ? -4.144 0.126 -15.268 1.00 98.69 118 LEU A O 1
ATOM 918 N N . THR A 1 119 ? -5.451 0.642 -13.514 1.00 98.56 119 THR A N 1
ATOM 919 C CA . THR A 1 119 ? -6.728 0.300 -14.160 1.00 98.56 119 THR A CA 1
ATOM 920 C C . THR A 1 119 ? -7.034 1.223 -15.345 1.00 98.56 119 THR A C 1
ATOM 922 O O . THR A 1 119 ? -7.447 0.745 -16.410 1.00 98.56 119 THR A O 1
ATOM 925 N N . MET A 1 120 ? -6.800 2.534 -15.205 1.00 98.50 120 MET A N 1
ATOM 926 C CA . MET A 1 120 ? -6.939 3.492 -16.311 1.00 98.50 120 MET A CA 1
ATOM 927 C C . MET A 1 120 ? -5.979 3.149 -17.454 1.00 98.50 120 MET A C 1
ATOM 929 O O . MET A 1 120 ? -6.432 2.953 -18.585 1.00 98.50 120 MET A O 1
ATOM 933 N N . ALA A 1 121 ? -4.699 2.937 -17.124 1.00 98.44 121 ALA A N 1
ATOM 934 C CA . ALA A 1 121 ? -3.644 2.537 -18.058 1.00 98.44 121 ALA A CA 1
ATOM 935 C C . ALA A 1 121 ? -3.902 1.181 -18.744 1.00 98.44 121 ALA A C 1
ATOM 937 O O . ALA A 1 121 ? -3.266 0.846 -19.745 1.00 98.44 121 ALA A O 1
ATOM 938 N N . GLY A 1 122 ? -4.840 0.385 -18.218 1.00 98.38 122 GLY A N 1
ATOM 939 C CA . GLY A 1 122 ? -5.156 -0.947 -18.722 1.00 98.38 122 GLY A CA 1
ATOM 940 C C . GLY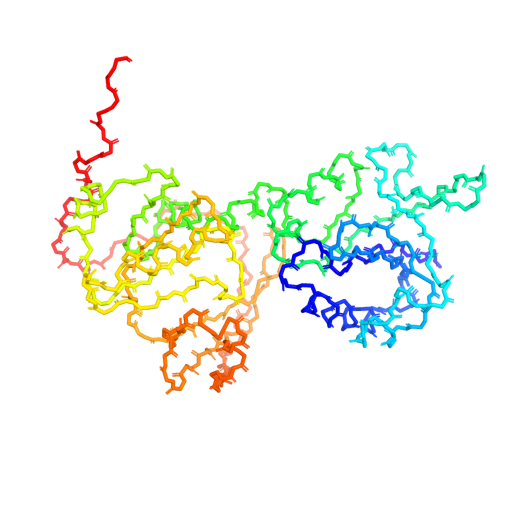 A 1 122 ? -4.036 -1.959 -18.484 1.00 98.38 122 GLY A C 1
ATOM 941 O O . GLY A 1 122 ? -4.015 -2.984 -19.157 1.00 98.38 122 GLY A O 1
ATOM 942 N N . ILE A 1 123 ? -3.116 -1.675 -17.559 1.00 98.69 123 ILE A N 1
ATOM 943 C CA . ILE A 1 123 ? -1.982 -2.539 -17.227 1.00 98.69 123 ILE A CA 1
ATOM 944 C C . ILE A 1 123 ? -2.460 -3.560 -16.186 1.00 98.69 123 ILE A C 1
ATOM 946 O O . ILE A 1 123 ? -2.918 -3.148 -15.120 1.00 98.69 123 ILE A O 1
ATOM 950 N N . PRO A 1 124 ? -2.370 -4.878 -16.443 1.00 98.50 124 PRO A N 1
ATOM 951 C CA . PRO A 1 124 ? -2.645 -5.890 -15.426 1.00 98.50 124 PRO A CA 1
ATOM 952 C C . PRO A 1 124 ? -1.710 -5.721 -14.229 1.00 98.50 124 PRO A C 1
ATOM 954 O O . PRO A 1 124 ? -0.536 -5.398 -14.410 1.00 98.50 124 PRO A O 1
ATOM 957 N N . PHE A 1 125 ? -2.183 -5.979 -13.011 1.00 98.56 125 PHE A N 1
ATOM 958 C CA . PHE A 1 125 ? -1.340 -5.856 -11.826 1.00 98.56 125 PHE A CA 1
ATOM 959 C C . PHE A 1 125 ? -1.634 -6.905 -10.756 1.00 98.56 125 PHE A C 1
ATOM 961 O O . PHE A 1 125 ? -2.723 -7.477 -10.710 1.00 98.56 125 PHE A O 1
ATOM 968 N N . ALA A 1 126 ? -0.628 -7.183 -9.927 1.00 98.00 126 ALA A N 1
ATOM 969 C CA . ALA A 1 126 ? -0.743 -8.082 -8.786 1.00 98.00 126 ALA A CA 1
ATOM 970 C C . ALA A 1 126 ? -1.506 -7.420 -7.625 1.00 98.00 126 ALA A C 1
ATOM 972 O O . ALA A 1 126 ? -1.304 -6.240 -7.344 1.00 98.00 126 ALA A O 1
ATOM 973 N N . GLY A 1 127 ? -2.336 -8.202 -6.928 1.00 96.94 127 GLY A N 1
ATOM 974 C CA . GLY A 1 127 ? -3.039 -7.779 -5.714 1.00 96.94 127 GLY A CA 1
ATOM 975 C C . GLY A 1 127 ? -4.493 -7.348 -5.927 1.00 96.94 127 GLY A C 1
ATOM 976 O O . GLY A 1 127 ? -5.142 -7.705 -6.913 1.00 96.94 127 GLY A O 1
ATOM 977 N N . CYS A 1 128 ? -5.015 -6.615 -4.945 1.00 97.94 128 CYS A N 1
ATOM 978 C CA . CYS A 1 128 ? -6.400 -6.154 -4.886 1.00 97.94 128 CYS A CA 1
ATOM 979 C C . CYS A 1 128 ? -6.666 -4.990 -5.849 1.00 97.94 128 CYS A C 1
ATOM 981 O O . CYS A 1 128 ? -5.797 -4.155 -6.068 1.00 97.94 128 CYS A O 1
ATOM 983 N N . GLY A 1 129 ? -7.880 -4.906 -6.404 1.00 97.81 129 GLY A N 1
ATOM 984 C CA . GLY A 1 129 ? -8.318 -3.753 -7.203 1.00 97.81 129 GLY A CA 1
ATOM 985 C C . GLY A 1 129 ? -8.741 -2.551 -6.347 1.00 97.81 129 GLY A C 1
ATOM 986 O O . GLY A 1 129 ? -8.940 -2.689 -5.144 1.00 97.81 129 GLY A O 1
ATOM 987 N N . THR A 1 130 ? -8.968 -1.394 -6.984 1.00 98.19 130 THR A N 1
ATOM 988 C CA . THR A 1 130 ? -9.235 -0.095 -6.325 1.00 98.19 130 THR A CA 1
ATOM 989 C C . THR A 1 130 ? -10.256 -0.150 -5.192 1.00 98.19 130 THR A C 1
ATOM 991 O O . THR A 1 130 ? -9.969 0.323 -4.099 1.00 98.19 130 THR A O 1
ATOM 994 N N . LEU A 1 131 ? -11.435 -0.732 -5.433 1.00 97.31 131 LEU A N 1
ATOM 995 C CA . LEU A 1 131 ? -12.500 -0.779 -4.429 1.00 97.31 131 LEU A CA 1
ATOM 996 C C . LEU A 1 131 ? -12.097 -1.616 -3.208 1.00 97.31 131 LEU A C 1
ATOM 998 O O . LEU A 1 131 ? -12.283 -1.180 -2.079 1.00 97.31 131 LEU A O 1
ATOM 1002 N N . CYS A 1 132 ? -11.528 -2.801 -3.440 1.00 96.75 132 CYS A N 1
ATOM 1003 C CA . CYS A 1 132 ? -11.101 -3.694 -2.366 1.00 96.75 132 CYS A CA 1
ATOM 1004 C C . CYS A 1 132 ? -9.979 -3.058 -1.542 1.00 96.75 132 CYS A C 1
ATOM 1006 O O . CYS A 1 132 ? -10.054 -3.061 -0.321 1.00 96.75 132 CYS A O 1
ATOM 1008 N N . SER A 1 133 ? -8.986 -2.468 -2.209 1.00 97.31 133 SER A N 1
ATOM 1009 C CA . SER A 1 133 ? -7.909 -1.705 -1.578 1.00 97.31 133 SER A CA 1
ATOM 1010 C C . SER A 1 133 ? -8.461 -0.591 -0.678 1.00 97.31 133 SER A C 1
ATOM 1012 O O . SER A 1 133 ? -8.215 -0.591 0.524 1.00 97.31 133 SER A O 1
ATOM 1014 N N . ALA A 1 134 ? -9.321 0.282 -1.213 1.00 96.44 134 ALA A N 1
ATOM 1015 C CA . ALA A 1 134 ? -9.921 1.373 -0.443 1.00 96.44 134 ALA A CA 1
ATOM 1016 C C . ALA A 1 134 ? -10.768 0.882 0.751 1.00 96.44 134 ALA A C 1
ATOM 1018 O O . ALA A 1 134 ? -10.699 1.459 1.833 1.00 96.44 134 ALA A O 1
ATOM 1019 N N .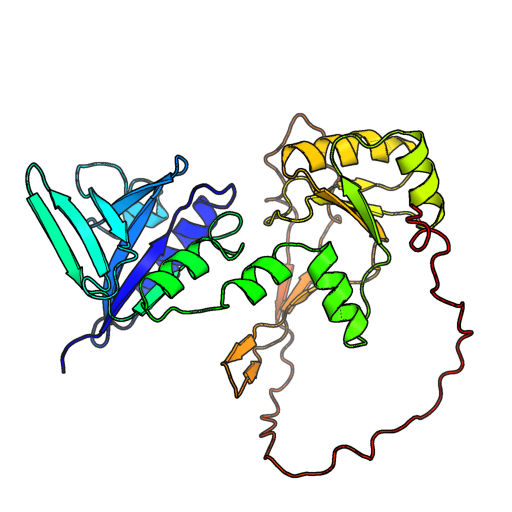 MET A 1 135 ? -11.553 -0.189 0.574 1.00 96.62 135 MET A N 1
ATOM 1020 C CA . MET A 1 135 ? -12.377 -0.765 1.647 1.00 96.62 135 MET A CA 1
ATOM 1021 C C . MET A 1 135 ? -11.536 -1.404 2.752 1.00 96.62 135 MET A C 1
ATOM 1023 O O . MET A 1 135 ? -11.904 -1.285 3.915 1.00 96.62 135 MET A O 1
ATOM 1027 N N . CYS A 1 136 ? -10.442 -2.086 2.404 1.00 96.38 136 CYS A N 1
ATOM 1028 C CA . CYS A 1 136 ? -9.546 -2.711 3.376 1.00 96.38 136 CYS A CA 1
ATOM 1029 C C . CYS A 1 136 ? -8.681 -1.685 4.118 1.00 96.38 136 CYS A C 1
ATOM 1031 O O . CYS A 1 136 ? -8.332 -1.924 5.271 1.00 96.38 136 CYS A O 1
ATOM 1033 N N . MET A 1 137 ? -8.360 -0.553 3.483 1.00 94.12 137 MET A N 1
ATOM 1034 C CA . MET A 1 137 ? -7.585 0.516 4.112 1.00 94.12 137 MET A CA 1
ATOM 1035 C C . MET A 1 137 ? -8.375 1.234 5.218 1.00 94.12 137 MET A C 1
ATOM 1037 O O . MET A 1 137 ? -7.807 1.559 6.259 1.00 94.12 137 MET A O 1
ATOM 1041 N N . ASP A 1 138 ? -9.679 1.462 5.018 1.00 95.81 138 ASP A N 1
ATOM 1042 C CA . ASP A 1 138 ? -10.551 2.112 6.005 1.00 95.81 138 ASP A CA 1
ATOM 1043 C C . ASP A 1 138 ? -11.132 1.082 6.990 1.00 95.81 138 ASP A C 1
ATOM 1045 O O . ASP A 1 138 ? -12.104 0.385 6.685 1.00 95.81 138 ASP A O 1
ATOM 1049 N N . LYS A 1 139 ? -10.575 1.022 8.207 1.00 95.44 139 LYS A N 1
ATOM 1050 C CA . LYS A 1 139 ? -10.965 0.043 9.244 1.00 95.44 139 LYS A CA 1
ATOM 1051 C C . LYS A 1 139 ? -12.460 0.049 9.577 1.00 95.44 139 LYS A C 1
ATOM 1053 O O . LYS A 1 139 ? -13.049 -1.010 9.770 1.00 95.44 139 LYS A O 1
ATOM 1058 N N . ASP A 1 140 ? -13.102 1.217 9.599 1.00 96.62 140 ASP A N 1
ATOM 1059 C CA . ASP A 1 140 ? -14.544 1.320 9.874 1.00 96.62 140 ASP A CA 1
ATOM 1060 C C . ASP A 1 140 ? -15.377 0.721 8.735 1.00 96.62 140 ASP A C 1
ATOM 1062 O O . ASP A 1 140 ? -16.355 0.007 8.971 1.00 96.62 140 ASP A O 1
ATOM 1066 N N . ILE A 1 141 ? -14.984 0.993 7.490 1.00 97.12 141 ILE A N 1
ATOM 1067 C CA . ILE A 1 141 ? -15.654 0.419 6.323 1.00 97.12 141 ILE A CA 1
ATOM 1068 C C . ILE A 1 141 ? -15.446 -1.095 6.303 1.00 97.12 141 ILE A C 1
ATOM 1070 O O . ILE A 1 141 ? -16.435 -1.827 6.214 1.00 97.12 141 ILE A O 1
ATOM 1074 N N . ALA A 1 142 ? -14.205 -1.562 6.472 1.00 97.44 142 ALA A N 1
ATOM 1075 C CA . ALA A 1 142 ? -13.872 -2.979 6.577 1.00 97.44 142 ALA A CA 1
ATOM 1076 C C . ALA A 1 142 ? -14.721 -3.679 7.650 1.00 97.44 142 ALA A C 1
ATOM 1078 O O . ALA A 1 142 ? -15.378 -4.678 7.348 1.00 97.44 142 ALA A O 1
ATOM 1079 N N . HIS A 1 143 ? -14.798 -3.120 8.865 1.00 97.50 143 HIS A N 1
ATOM 1080 C CA . HIS A 1 143 ? -15.613 -3.674 9.946 1.00 97.50 143 HIS A CA 1
ATOM 1081 C C . HIS A 1 143 ? -17.084 -3.802 9.555 1.00 97.50 143 HIS A C 1
ATOM 1083 O O . HIS A 1 143 ? -17.685 -4.859 9.735 1.00 97.50 143 HIS A O 1
ATOM 1089 N N . LYS A 1 144 ? -17.677 -2.758 8.969 1.00 97.31 144 LYS A N 1
ATOM 1090 C CA . LYS A 1 144 ? -19.083 -2.794 8.540 1.00 97.31 144 LYS A CA 1
ATOM 1091 C C . LYS A 1 144 ? -19.346 -3.894 7.514 1.00 97.31 144 LYS A C 1
ATOM 1093 O O . LYS A 1 144 ? -20.331 -4.615 7.642 1.00 97.31 144 LYS A O 1
ATOM 1098 N N . ILE A 1 145 ? -18.475 -4.046 6.517 1.00 97.44 145 ILE A N 1
ATOM 1099 C CA . ILE A 1 145 ? -18.632 -5.059 5.462 1.00 97.44 145 ILE A CA 1
ATOM 1100 C C . ILE A 1 145 ? -18.504 -6.471 6.041 1.00 97.44 145 ILE A C 1
ATOM 1102 O O . ILE A 1 145 ? -19.326 -7.339 5.752 1.00 97.44 145 ILE A O 1
ATOM 1106 N N . VAL A 1 146 ? -17.488 -6.693 6.874 1.00 97.31 146 VAL A N 1
ATOM 1107 C CA . VAL A 1 146 ? -17.201 -7.990 7.503 1.00 97.31 146 VAL A CA 1
ATOM 1108 C C . VAL A 1 146 ? -18.320 -8.387 8.473 1.00 97.31 146 VAL A C 1
ATOM 1110 O O . VAL A 1 146 ? -18.778 -9.531 8.455 1.00 97.31 146 VAL A O 1
ATOM 1113 N N . ASN A 1 147 ? -18.847 -7.429 9.237 1.00 96.81 147 ASN A N 1
ATOM 1114 C CA . ASN A 1 147 ? -19.989 -7.633 10.128 1.00 96.81 147 ASN A CA 1
ATOM 1115 C C . ASN A 1 147 ? -21.274 -7.968 9.353 1.00 96.81 147 ASN A C 1
ATOM 1117 O O . ASN A 1 147 ? -21.974 -8.919 9.698 1.00 96.81 147 ASN A O 1
ATOM 1121 N N . LEU A 1 148 ? -21.543 -7.279 8.236 1.00 97.50 148 LEU A N 1
ATOM 1122 C CA . LEU A 1 148 ? -22.657 -7.630 7.342 1.00 97.50 148 LEU A CA 1
ATOM 1123 C C . LEU A 1 148 ? -22.538 -9.054 6.772 1.00 97.50 148 LEU A C 1
ATOM 1125 O O . LEU A 1 148 ? -23.559 -9.686 6.504 1.00 97.50 148 LEU A O 1
ATOM 1129 N N . ALA A 1 149 ? -21.318 -9.575 6.620 1.00 97.38 149 ALA A N 1
ATOM 1130 C CA . ALA A 1 149 ? -21.062 -10.959 6.221 1.00 97.38 149 ALA A CA 1
ATOM 1131 C C . ALA A 1 149 ? -21.179 -11.976 7.380 1.00 97.38 149 ALA A C 1
ATOM 1133 O O . ALA A 1 149 ? -20.985 -13.172 7.165 1.00 97.38 149 ALA A O 1
ATOM 1134 N N . GLY A 1 150 ? -21.511 -11.532 8.598 1.00 97.75 150 GLY A N 1
ATOM 1135 C CA . GLY A 1 150 ? -21.708 -12.382 9.776 1.00 97.75 150 GLY A CA 1
ATOM 1136 C C . GLY A 1 150 ? -20.438 -12.684 10.573 1.00 97.75 150 GLY A C 1
ATOM 1137 O O . GLY A 1 150 ? -20.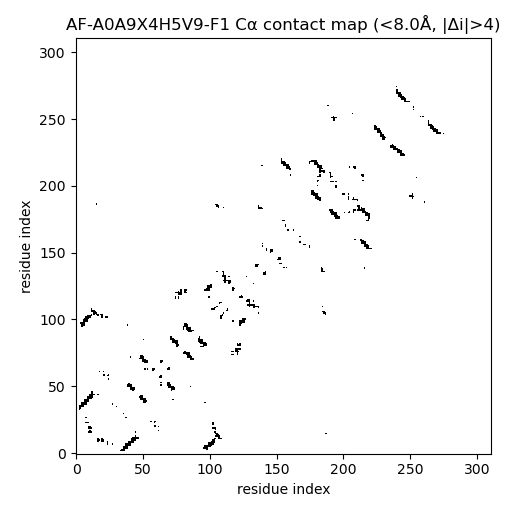476 -13.512 11.485 1.00 97.75 150 GLY A O 1
ATOM 1138 N N . ILE A 1 151 ? -19.319 -12.029 10.258 1.00 98.06 151 ILE A N 1
ATOM 1139 C CA . ILE A 1 151 ? -18.062 -12.170 10.996 1.00 98.06 151 ILE A CA 1
ATOM 1140 C C . ILE A 1 151 ? -17.990 -11.092 12.079 1.00 98.06 151 ILE A C 1
ATOM 1142 O O . ILE A 1 151 ? -18.307 -9.928 11.848 1.00 98.06 151 ILE A O 1
ATOM 1146 N N . LYS A 1 152 ? -17.582 -11.483 13.287 1.00 97.38 152 LYS A N 1
ATOM 1147 C CA . LYS A 1 152 ? -17.502 -10.565 14.427 1.00 97.38 152 LYS A CA 1
ATOM 1148 C C . LYS A 1 152 ? -16.411 -9.518 14.205 1.00 97.38 152 LYS A C 1
ATOM 1150 O O . LYS A 1 152 ? -15.317 -9.847 13.758 1.00 97.38 152 LYS A O 1
ATOM 1155 N N . THR A 1 153 ? -16.702 -8.285 14.598 1.00 96.94 153 THR A N 1
ATOM 1156 C CA . THR A 1 153 ? -15.754 -7.166 14.634 1.00 96.94 153 THR A CA 1
ATOM 1157 C C . THR A 1 153 ? -15.806 -6.514 16.014 1.00 96.94 153 THR A C 1
ATOM 1159 O O . THR A 1 153 ? -16.848 -6.617 16.675 1.00 96.94 153 THR A O 1
ATOM 1162 N N . PRO A 1 154 ? -14.737 -5.835 16.464 1.00 96.31 154 PRO A N 1
ATOM 1163 C CA . PRO A 1 154 ? -14.779 -5.071 17.705 1.00 96.31 154 PRO A CA 1
ATOM 1164 C C . PRO A 1 154 ? -15.922 -4.045 17.667 1.00 96.31 154 PRO A C 1
ATOM 1166 O O . PRO A 1 154 ? -16.104 -3.386 16.634 1.00 96.31 154 PRO A O 1
ATOM 1169 N N . PRO A 1 155 ? -16.706 -3.884 18.748 1.00 96.19 155 PRO A N 1
ATOM 1170 C CA . PRO A 1 155 ? -17.579 -2.728 18.894 1.00 96.19 155 PRO A CA 1
ATOM 1171 C C . PRO A 1 155 ? -16.759 -1.447 18.759 1.00 96.19 155 PRO A C 1
ATOM 1173 O O . PRO A 1 155 ? -15.692 -1.313 19.358 1.00 96.19 155 PRO A O 1
ATOM 1176 N N . SER A 1 156 ? -17.235 -0.521 17.930 1.00 96.12 156 SER A N 1
ATOM 1177 C CA . SER A 1 156 ? -16.453 0.656 17.569 1.00 96.12 156 SER A CA 1
ATOM 1178 C C . SER A 1 156 ? -17.313 1.877 17.276 1.00 96.12 156 SER A C 1
ATOM 1180 O O . SER A 1 156 ? -18.437 1.754 16.783 1.00 96.12 156 SER A O 1
ATOM 1182 N N . ILE A 1 157 ? -16.744 3.061 17.497 1.00 94.94 157 ILE A N 1
ATOM 1183 C CA . ILE A 1 157 ? -17.286 4.351 17.051 1.00 94.94 157 ILE A CA 1
ATOM 1184 C C . ILE A 1 157 ? -16.291 5.058 16.131 1.00 94.94 157 ILE A C 1
ATOM 1186 O O . ILE A 1 157 ? -15.104 4.734 16.111 1.00 94.94 157 ILE A O 1
ATOM 1190 N N . VAL A 1 158 ? -16.776 6.052 15.387 1.00 94.50 158 VAL A N 1
ATOM 1191 C CA . VAL A 1 158 ? -15.954 6.857 14.481 1.00 94.50 158 VAL A CA 1
ATOM 1192 C C . VAL A 1 158 ? -16.108 8.328 14.801 1.00 94.50 158 VAL A C 1
ATOM 1194 O O . VAL A 1 158 ? -17.223 8.841 14.894 1.00 94.50 158 VAL A O 1
ATOM 1197 N N . LEU A 1 159 ? -14.975 9.016 14.855 1.00 92.75 159 LEU A N 1
ATOM 1198 C CA . LEU A 1 159 ? -14.890 10.461 14.966 1.00 92.75 159 LEU A CA 1
ATOM 1199 C C . LEU A 1 159 ? -14.286 11.043 13.693 1.00 92.75 159 LEU A C 1
ATOM 1201 O O . LEU A 1 159 ? -13.420 10.444 13.051 1.00 92.75 159 LEU A O 1
ATOM 1205 N N . ARG A 1 160 ? -14.745 12.237 13.330 1.00 91.12 160 ARG A N 1
ATOM 1206 C CA . ARG A 1 160 ? -14.156 13.049 12.263 1.00 91.12 160 ARG A CA 1
ATOM 1207 C C . ARG A 1 160 ? -13.576 14.322 12.861 1.00 91.12 160 ARG A C 1
ATOM 1209 O O . ARG A 1 160 ? -13.987 14.740 13.942 1.00 91.12 160 ARG A O 1
ATOM 1216 N N . SER A 1 161 ? -12.631 14.933 12.152 1.00 81.50 161 SER A N 1
ATOM 1217 C CA . SER A 1 161 ? -12.071 16.232 12.532 1.00 81.50 161 SER A CA 1
ATOM 1218 C C . SER A 1 161 ? -13.183 17.258 12.780 1.00 81.50 161 SER A C 1
ATOM 1220 O O . SER A 1 161 ? -14.120 17.343 11.984 1.00 81.50 161 SER A O 1
ATOM 1222 N N . GLY A 1 162 ? -13.058 18.047 13.849 1.00 80.69 162 GLY A N 1
ATOM 1223 C CA . GLY A 1 162 ? -14.092 18.996 14.277 1.00 80.69 162 GLY A CA 1
ATOM 1224 C C . GLY A 1 162 ? -15.118 18.423 15.259 1.00 80.69 162 GLY A C 1
ATOM 1225 O O . GLY A 1 162 ? -16.151 19.052 15.469 1.00 80.69 162 GLY A O 1
ATOM 1226 N N . PHE A 1 163 ? -14.850 17.251 15.849 1.00 78.88 163 PHE A N 1
ATOM 1227 C CA . PHE A 1 163 ? -15.659 16.704 16.939 1.00 78.88 163 PHE A CA 1
ATOM 1228 C C . PHE A 1 163 ? -15.630 17.611 18.178 1.00 78.88 163 PHE A C 1
ATOM 1230 O O . PHE A 1 163 ? -14.659 18.325 18.432 1.00 78.88 163 PHE A O 1
ATOM 1237 N N . THR A 1 164 ? -16.691 17.541 18.974 1.00 82.75 164 THR A N 1
ATOM 1238 C CA . THR A 1 164 ? -16.795 18.210 20.276 1.00 82.75 164 THR A CA 1
ATOM 1239 C C . THR A 1 164 ? -16.622 17.217 21.427 1.00 82.75 164 THR A C 1
ATOM 1241 O O . THR A 1 164 ? -16.979 16.042 21.312 1.00 82.75 164 THR A O 1
ATOM 1244 N N . ASP A 1 165 ? -16.162 17.687 22.589 1.00 80.88 165 ASP A N 1
ATOM 1245 C CA . ASP A 1 165 ? -16.043 16.851 23.798 1.00 80.88 165 ASP A CA 1
ATOM 1246 C C . ASP A 1 165 ? -17.380 16.221 24.223 1.00 80.88 165 ASP A C 1
ATOM 1248 O O . ASP A 1 165 ? -17.430 15.115 24.777 1.00 80.88 165 ASP A O 1
ATOM 1252 N N . ALA A 1 166 ? -18.486 16.913 23.932 1.00 82.94 166 ALA A N 1
ATOM 1253 C CA . ALA A 1 166 ? -19.836 16.420 24.165 1.00 82.94 166 ALA A CA 1
ATOM 1254 C C . ALA A 1 166 ? -20.172 15.225 23.257 1.00 82.94 166 ALA A C 1
ATOM 1256 O O . ALA A 1 166 ? -20.729 14.231 23.731 1.00 82.94 166 ALA A O 1
ATOM 1257 N N . GLU A 1 167 ? -19.810 15.285 21.972 1.00 81.12 167 GLU A N 1
ATOM 1258 C CA . GLU A 1 167 ? -19.979 14.169 21.034 1.00 81.12 167 GLU A CA 1
ATOM 1259 C C . GLU A 1 167 ? -19.113 12.976 21.426 1.00 81.12 167 GLU A C 1
ATOM 1261 O O . GLU A 1 167 ? -19.625 11.856 21.482 1.00 81.12 167 GLU A O 1
ATOM 1266 N N . LEU A 1 168 ? -17.844 13.221 21.768 1.00 84.62 168 LEU A N 1
ATOM 1267 C CA . LEU A 1 168 ? -16.920 12.194 22.248 1.00 84.62 168 LEU A CA 1
ATOM 1268 C C . LEU A 1 168 ? -17.498 11.473 23.473 1.00 84.62 168 LEU A C 1
ATOM 1270 O O . LEU A 1 168 ? -17.658 10.253 23.468 1.00 84.62 168 LEU A O 1
ATOM 1274 N N . SER A 1 169 ? -17.891 12.231 24.501 1.00 84.69 169 SER A N 1
ATOM 1275 C CA . SER A 1 169 ? -18.454 11.671 25.736 1.00 84.69 169 SER A CA 1
ATOM 1276 C C . SER A 1 169 ? -19.740 10.882 25.492 1.00 84.69 169 SER A C 1
ATOM 1278 O O . SER A 1 169 ? -19.939 9.827 26.097 1.00 84.69 169 SER A O 1
ATOM 1280 N N . LYS A 1 170 ? -20.616 11.366 24.604 1.00 85.00 170 LYS A N 1
ATOM 1281 C CA . LYS A 1 170 ? -21.874 10.689 24.279 1.00 85.00 170 LYS A CA 1
ATOM 1282 C C . LYS A 1 170 ? -21.628 9.368 23.557 1.00 85.00 170 LYS A C 1
ATOM 1284 O O . LYS A 1 170 ? -22.234 8.365 23.922 1.00 85.00 170 LYS A O 1
ATOM 1289 N N . GLN A 1 171 ? -20.769 9.354 22.542 1.00 85.56 171 GLN A N 1
ATOM 1290 C CA . GLN A 1 171 ? -20.539 8.154 21.736 1.00 85.56 171 GLN A CA 1
ATOM 1291 C C . GLN A 1 171 ? -19.780 7.072 22.513 1.00 85.56 171 GLN A C 1
ATOM 1293 O O . GLN A 1 171 ? -20.106 5.893 22.391 1.00 85.56 171 GLN A O 1
ATOM 1298 N N . ILE A 1 172 ? -18.835 7.469 23.370 1.00 89.50 172 ILE A N 1
ATOM 1299 C CA . ILE A 1 172 ? -18.031 6.529 24.164 1.00 89.50 172 ILE A CA 1
ATOM 1300 C C . ILE A 1 172 ? -18.834 5.842 25.264 1.00 89.50 172 ILE A C 1
ATOM 1302 O O . ILE A 1 172 ? -18.479 4.742 25.665 1.00 89.50 172 ILE A O 1
ATOM 1306 N N . SER A 1 173 ? -19.961 6.412 25.701 1.00 88.06 173 SER A N 1
ATOM 1307 C CA . SER A 1 173 ? -20.836 5.774 26.701 1.00 88.06 173 SER A CA 1
ATOM 1308 C C . SER A 1 173 ? -21.339 4.374 26.310 1.00 88.06 173 SER A C 1
ATOM 1310 O O . SER A 1 173 ? -21.812 3.631 27.165 1.00 88.06 173 SER A O 1
ATOM 1312 N N . CYS A 1 174 ? -21.251 4.022 25.024 1.00 87.38 174 CYS A N 1
ATOM 1313 C CA . CYS A 1 174 ? -21.640 2.722 24.488 1.00 87.38 174 CYS A CA 1
ATOM 1314 C C . CYS A 1 174 ? -20.481 1.714 24.397 1.00 87.38 174 CYS A C 1
ATOM 1316 O O . CYS A 1 174 ? -20.723 0.602 23.933 1.00 87.38 174 CYS A O 1
ATOM 1318 N N . LEU A 1 175 ? -19.260 2.098 24.786 1.00 94.81 175 LEU A N 1
ATOM 1319 C CA . LEU A 1 175 ? -18.062 1.261 24.727 1.00 94.81 175 LEU A CA 1
ATOM 1320 C C . LEU A 1 175 ? -17.509 0.964 26.128 1.00 94.81 175 LEU A C 1
ATOM 1322 O O . LEU A 1 175 ? -17.666 1.749 27.065 1.00 94.81 175 LEU A O 1
ATOM 1326 N N . THR A 1 176 ? -16.815 -0.162 26.240 1.00 95.38 176 THR A N 1
ATOM 1327 C CA . THR A 1 176 ? -16.202 -0.675 27.467 1.00 95.38 176 THR A CA 1
ATOM 1328 C C . THR A 1 176 ? -14.684 -0.614 27.367 1.00 95.38 176 THR A C 1
ATOM 1330 O O . THR A 1 176 ? -14.096 -1.081 26.397 1.00 95.38 176 THR A O 1
ATOM 1333 N N . PHE A 1 177 ? -14.037 -0.048 28.384 1.00 94.38 177 PHE A N 1
ATOM 1334 C CA . PHE A 1 177 ? -12.579 0.003 28.461 1.00 94.38 177 PHE A CA 1
ATOM 1335 C C . PHE A 1 177 ? -11.963 -1.383 28.738 1.00 94.38 177 PHE A C 1
ATOM 1337 O O . PHE A 1 177 ? -12.590 -2.191 29.426 1.00 94.38 177 PHE A O 1
ATOM 1344 N N . PRO A 1 178 ? -10.717 -1.638 28.290 1.00 95.81 178 PRO A N 1
ATOM 1345 C CA . PRO A 1 178 ? -9.835 -0.710 27.577 1.00 95.81 178 PRO A CA 1
ATOM 1346 C C . PRO A 1 178 ? -10.217 -0.526 26.101 1.00 95.81 178 PRO A C 1
ATOM 1348 O O . PRO A 1 178 ? -10.770 -1.423 25.472 1.00 95.81 178 PRO A O 1
ATOM 1351 N N . LEU A 1 179 ? -9.897 0.645 25.552 1.00 95.62 179 LEU A N 1
ATOM 1352 C CA . LEU A 1 179 ? -10.192 1.032 24.173 1.00 95.62 179 LEU A CA 1
ATOM 1353 C C . LEU A 1 179 ? -8.904 1.174 23.365 1.00 95.62 179 LEU A C 1
ATOM 1355 O O . LEU A 1 179 ? -7.873 1.580 23.893 1.00 95.62 179 LEU A O 1
ATOM 1359 N N . PHE A 1 180 ? -8.963 0.899 22.070 1.00 95.44 180 PHE A N 1
ATOM 1360 C CA . PHE A 1 180 ? -7.933 1.302 21.124 1.00 95.44 180 PHE A CA 1
ATOM 1361 C C . PHE A 1 180 ? -8.409 2.490 20.300 1.00 95.44 180 PHE A C 1
ATOM 1363 O O . PHE A 1 180 ? -9.468 2.433 19.684 1.00 95.44 180 PHE A O 1
ATOM 1370 N N . VAL A 1 181 ? -7.592 3.535 20.238 1.00 95.38 181 VAL A N 1
ATOM 1371 C CA . VAL A 1 181 ? -7.797 4.705 19.381 1.00 95.38 181 VAL A CA 1
ATOM 1372 C C . VAL A 1 181 ? -6.822 4.612 18.216 1.00 95.38 181 VAL A C 1
ATOM 1374 O O . VAL A 1 181 ? -5.625 4.436 18.439 1.00 95.38 181 VAL A O 1
ATOM 1377 N N . LYS A 1 182 ? -7.329 4.666 16.981 1.00 94.69 182 LYS A N 1
ATOM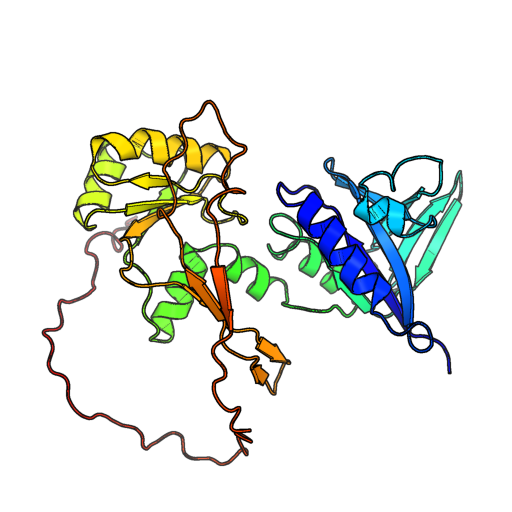 1378 C CA . LYS A 1 182 ? -6.541 4.420 15.764 1.00 94.69 182 LYS A CA 1
ATOM 1379 C C . LYS A 1 182 ? -6.949 5.381 14.641 1.00 94.69 182 LYS A C 1
ATOM 1381 O O . LYS A 1 182 ? -8.143 5.654 14.489 1.00 94.69 182 LYS A O 1
ATOM 1386 N N . PRO A 1 183 ? -6.022 5.826 13.777 1.00 93.12 183 PRO A N 1
ATOM 1387 C CA . PRO A 1 183 ? -6.396 6.422 12.501 1.00 93.12 183 PRO A CA 1
ATOM 1388 C C . PRO A 1 183 ? -7.102 5.367 11.636 1.00 93.12 183 PRO A C 1
ATOM 1390 O O . PRO A 1 183 ? -6.674 4.202 11.571 1.00 93.12 183 PRO A O 1
ATOM 1393 N N . ALA A 1 184 ? -8.191 5.750 10.969 1.00 93.62 184 ALA A N 1
ATOM 1394 C CA . ALA A 1 184 ? -8.986 4.802 10.195 1.00 93.62 184 ALA A CA 1
ATOM 1395 C C . ALA A 1 184 ? -8.200 4.260 8.990 1.00 93.62 184 ALA A C 1
ATOM 1397 O O . ALA A 1 184 ? -8.250 3.058 8.747 1.00 93.62 184 ALA A O 1
ATOM 1398 N N . ASN A 1 185 ? -7.416 5.114 8.322 1.00 90.25 185 ASN A N 1
ATOM 1399 C CA . ASN A 1 185 ? -6.728 4.851 7.054 1.00 90.25 185 ASN A CA 1
ATOM 1400 C C . ASN A 1 185 ? -5.188 4.859 7.165 1.00 90.25 185 ASN A C 1
ATOM 1402 O O . ASN A 1 185 ? -4.506 5.337 6.258 1.00 90.25 185 ASN A O 1
ATOM 1406 N N . ALA A 1 186 ? -4.621 4.358 8.267 1.00 82.88 186 ALA A N 1
ATOM 1407 C CA . ALA A 1 186 ? -3.167 4.214 8.441 1.00 82.88 186 ALA A CA 1
ATOM 1408 C C . ALA A 1 186 ? -2.750 2.778 8.808 1.00 82.88 186 ALA A C 1
ATOM 1410 O O . ALA A 1 186 ? -3.486 2.084 9.519 1.00 82.88 186 ALA A O 1
ATOM 1411 N N . GLY A 1 187 ? -1.573 2.357 8.330 1.00 75.94 187 GLY A N 1
ATOM 1412 C CA . GLY A 1 187 ? -0.917 1.081 8.642 1.00 75.94 187 GLY A CA 1
ATOM 1413 C C . GLY A 1 187 ? 0.201 1.204 9.688 1.00 75.94 187 GLY A C 1
ATOM 1414 O O . GLY A 1 187 ? 0.390 2.260 10.298 1.00 75.94 187 GLY A O 1
ATOM 1415 N N . SER A 1 188 ? 0.937 0.106 9.905 1.00 70.56 188 SER A N 1
ATOM 1416 C CA . SER A 1 188 ? 2.169 0.030 10.720 1.00 70.56 188 SER A CA 1
ATOM 1417 C C . SER A 1 188 ? 2.089 0.625 12.137 1.00 70.56 188 SER A C 1
ATOM 1419 O O . SER A 1 188 ? 3.060 1.156 12.673 1.00 70.56 188 SER A O 1
ATOM 1421 N N . SER A 1 189 ? 0.910 0.540 12.752 1.00 74.56 189 SER A N 1
ATOM 1422 C CA . SER A 1 189 ? 0.633 0.982 14.125 1.00 74.56 189 SER A CA 1
ATOM 1423 C C . SER A 1 189 ? 0.892 2.469 14.423 1.00 74.56 189 SER A C 1
ATOM 1425 O O . SER A 1 189 ? 0.873 2.883 15.583 1.00 74.56 189 SER A O 1
ATOM 1427 N N . PHE A 1 190 ? 1.059 3.309 13.398 1.00 75.12 190 PHE A N 1
ATOM 1428 C CA . PHE A 1 190 ? 1.202 4.754 13.577 1.00 75.12 190 PHE A CA 1
ATOM 1429 C C . PHE A 1 190 ? -0.084 5.370 14.143 1.00 75.12 190 PHE A C 1
ATOM 1431 O O . PHE A 1 190 ? -1.184 5.120 13.649 1.00 75.12 190 PHE A O 1
ATOM 1438 N N . GLY A 1 191 ? 0.055 6.182 15.193 1.00 82.62 191 GLY A N 1
ATOM 1439 C CA . GLY A 1 191 ? -1.069 6.860 15.842 1.00 82.62 191 GLY A CA 1
ATOM 1440 C C . GLY A 1 191 ? -2.015 5.944 16.625 1.00 82.62 191 GLY A C 1
ATOM 1441 O O . GLY A 1 191 ? -3.095 6.392 17.003 1.00 82.62 191 GLY A O 1
ATOM 1442 N N . ILE A 1 192 ? -1.649 4.677 16.860 1.00 89.31 192 ILE A N 1
ATOM 1443 C CA . ILE A 1 192 ? -2.448 3.751 17.669 1.00 89.31 192 ILE A CA 1
ATOM 1444 C C . ILE A 1 192 ? -2.123 3.942 19.149 1.00 89.31 192 ILE A C 1
ATOM 1446 O O . ILE A 1 192 ? -0.963 3.894 19.548 1.00 89.31 192 ILE A O 1
ATOM 1450 N N . THR A 1 193 ? -3.154 4.109 19.974 1.00 92.44 193 THR A N 1
ATOM 1451 C CA . THR A 1 193 ? -3.016 4.195 21.433 1.00 92.44 193 THR A CA 1
ATOM 1452 C C . THR A 1 193 ? -4.028 3.282 22.112 1.00 92.44 193 THR A C 1
ATOM 1454 O O . THR A 1 193 ? -5.213 3.313 21.776 1.00 92.44 193 THR A O 1
ATOM 1457 N N . LYS A 1 194 ? -3.575 2.474 23.080 1.00 93.00 194 LYS A N 1
ATOM 1458 C CA . LYS A 1 194 ? -4.460 1.749 23.999 1.00 93.00 194 LYS A CA 1
ATOM 1459 C C . LYS A 1 194 ? -4.738 2.625 25.217 1.00 93.00 194 LYS A C 1
ATOM 1461 O O . LYS A 1 194 ? -3.809 3.103 25.857 1.00 93.00 194 LYS A O 1
ATOM 1466 N N . VAL A 1 195 ? -6.012 2.814 25.511 1.00 93.50 195 VAL A N 1
ATOM 1467 C CA . VAL A 1 195 ? -6.550 3.739 26.505 1.00 93.50 195 VAL A CA 1
ATOM 1468 C C . VAL A 1 195 ? -7.292 2.916 27.553 1.00 93.50 195 VAL A C 1
ATOM 1470 O O . VAL A 1 195 ? -8.167 2.119 27.211 1.00 93.50 195 VAL A O 1
ATOM 1473 N N . PHE A 1 196 ? -6.954 3.081 28.828 1.00 93.69 196 PHE A N 1
ATOM 1474 C CA . PHE A 1 196 ? -7.535 2.285 29.918 1.00 93.69 196 PHE A CA 1
ATOM 1475 C C . PHE A 1 196 ? -8.670 3.003 30.645 1.00 93.69 196 PHE A C 1
ATOM 1477 O O . PHE A 1 196 ? -9.491 2.358 31.295 1.00 93.69 196 PHE A O 1
ATOM 1484 N N . GLN A 1 197 ? -8.743 4.325 30.511 1.00 91.94 197 GLN A N 1
ATOM 1485 C CA . GLN A 1 197 ? -9.719 5.166 31.196 1.00 91.94 197 GLN A CA 1
ATOM 1486 C C . GLN A 1 197 ? -10.044 6.426 30.396 1.00 91.94 197 GLN A C 1
ATOM 1488 O O . GLN A 1 197 ? -9.364 6.782 29.436 1.00 91.94 197 GLN A O 1
ATOM 1493 N N . LYS A 1 198 ? -11.104 7.125 30.804 1.00 90.56 198 LYS A N 1
ATOM 1494 C CA . LYS A 1 198 ? -11.663 8.240 30.037 1.00 90.56 198 LYS A CA 1
ATOM 1495 C C . LYS A 1 198 ? -10.689 9.408 29.841 1.00 90.56 198 LYS A C 1
ATOM 1497 O O . LYS A 1 198 ? -10.677 9.995 28.763 1.00 90.56 198 LYS A O 1
ATOM 1502 N N . ASP A 1 199 ? -9.877 9.714 30.847 1.00 89.56 199 ASP A N 1
ATOM 1503 C CA . ASP A 1 199 ? -9.012 10.902 30.853 1.00 89.56 199 ASP A CA 1
ATOM 1504 C C . ASP A 1 199 ? -7.879 10.830 29.813 1.00 89.56 199 ASP A C 1
ATOM 1506 O O . ASP A 1 199 ? -7.359 11.854 29.388 1.00 89.56 199 ASP A O 1
ATOM 1510 N N . GLU A 1 200 ? -7.551 9.629 29.334 1.00 91.00 200 GLU A N 1
ATOM 1511 C CA . GLU A 1 200 ? -6.519 9.381 28.318 1.00 91.00 200 GLU A CA 1
ATOM 1512 C C . GLU A 1 200 ? -7.041 9.543 26.874 1.00 91.00 200 GLU A C 1
ATOM 1514 O O . GLU A 1 200 ? -6.263 9.580 25.918 1.00 91.00 200 GLU A O 1
ATOM 1519 N N . LEU A 1 201 ? -8.365 9.617 26.679 1.00 90.31 201 LEU A N 1
ATOM 1520 C CA . LEU A 1 201 ? -8.977 9.569 25.347 1.00 90.31 201 LEU A CA 1
ATOM 1521 C C . LEU A 1 201 ? -8.666 10.783 24.487 1.00 90.31 201 LEU A C 1
ATOM 1523 O O . LEU A 1 201 ? -8.431 10.629 23.292 1.00 90.31 201 LEU A O 1
ATOM 1527 N N . TYR A 1 202 ? -8.736 11.982 25.065 1.00 89.31 202 TYR A N 1
ATOM 1528 C CA . TYR A 1 202 ? -8.591 13.214 24.295 1.00 89.31 202 TYR A CA 1
ATOM 1529 C C . TYR A 1 202 ? -7.204 13.290 23.646 1.00 89.31 202 TYR A C 1
ATOM 1531 O O . TYR A 1 202 ? -7.086 13.568 22.449 1.00 89.31 202 TYR A O 1
ATOM 1539 N N . ASP A 1 203 ? -6.166 12.948 24.409 1.00 90.62 203 ASP A N 1
ATOM 1540 C CA . ASP A 1 203 ? -4.788 12.910 23.927 1.00 90.62 203 ASP A CA 1
ATOM 1541 C C . ASP A 1 203 ? -4.607 11.826 22.858 1.00 90.62 203 ASP A C 1
ATOM 1543 O O . ASP A 1 203 ? -4.076 12.102 21.782 1.00 90.62 203 ASP A O 1
ATOM 1547 N N . ALA A 1 204 ? -5.130 10.618 23.096 1.00 92.75 204 ALA A N 1
ATOM 1548 C CA . ALA A 1 204 ? -5.078 9.517 22.135 1.00 92.75 204 ALA A CA 1
ATOM 1549 C C . ALA A 1 204 ? -5.769 9.861 20.801 1.00 92.75 204 ALA A C 1
ATOM 1551 O O . ALA A 1 204 ? -5.251 9.572 19.721 1.00 92.75 204 ALA A O 1
ATOM 1552 N N . VAL A 1 205 ? -6.932 10.515 20.864 1.00 92.25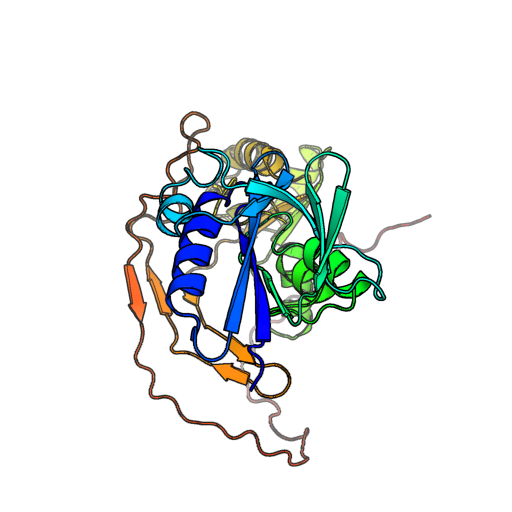 205 VAL A N 1
ATOM 1553 C CA . VAL A 1 205 ? -7.688 10.971 19.689 1.00 92.25 205 VAL A CA 1
ATOM 1554 C C . VAL A 1 205 ? -6.934 12.076 18.955 1.00 92.25 205 VAL A C 1
ATOM 1556 O O . VAL A 1 205 ? -6.839 12.040 17.728 1.00 92.25 205 VAL A O 1
ATOM 1559 N N . THR A 1 206 ? -6.346 13.022 19.689 1.00 89.94 206 THR A N 1
ATOM 1560 C CA . THR A 1 206 ? -5.524 14.096 19.117 1.00 89.94 206 THR A CA 1
ATOM 1561 C C . THR A 1 206 ? -4.319 13.531 18.367 1.00 89.94 206 THR A C 1
ATOM 1563 O O . THR A 1 206 ? -4.055 13.955 17.244 1.00 89.94 206 THR A O 1
ATOM 1566 N N . VAL A 1 207 ? -3.629 12.538 18.940 1.00 91.44 207 VAL A N 1
ATOM 1567 C CA . VAL A 1 207 ? -2.521 11.827 18.283 1.00 91.44 207 VAL A CA 1
ATOM 1568 C C . VAL A 1 207 ? -3.001 11.128 17.011 1.00 91.44 207 VAL A C 1
ATOM 1570 O O . VAL A 1 207 ? -2.393 11.294 15.956 1.00 91.44 207 VAL A O 1
ATOM 1573 N N . ALA A 1 208 ? -4.119 10.401 17.057 1.00 92.38 208 ALA A N 1
ATOM 1574 C CA . ALA A 1 208 ? -4.644 9.720 15.875 1.00 92.38 208 ALA A CA 1
ATOM 1575 C C . ALA A 1 208 ? -5.027 10.703 14.745 1.00 92.38 208 ALA A C 1
ATOM 1577 O O . ALA A 1 208 ? -4.763 10.424 13.572 1.00 92.38 208 ALA A O 1
ATOM 1578 N N . PHE A 1 209 ? -5.561 11.885 15.082 1.00 92.31 209 PHE A N 1
ATOM 1579 C CA . PHE A 1 209 ? -5.895 12.929 14.104 1.00 92.31 209 PHE A CA 1
ATOM 1580 C C . PHE A 1 209 ? -4.680 13.574 13.417 1.00 92.31 209 PHE A C 1
ATOM 1582 O O . PHE A 1 209 ? -4.840 14.211 12.376 1.00 92.31 209 PHE A O 1
ATOM 1589 N N . GLN A 1 210 ? -3.460 13.387 13.932 1.00 90.06 210 GLN A N 1
ATOM 1590 C CA . GLN A 1 210 ? -2.240 13.805 13.227 1.00 90.06 210 GLN A CA 1
ATOM 1591 C C . GLN A 1 210 ? -1.981 12.965 11.967 1.00 90.06 210 GLN A C 1
ATOM 1593 O O . GLN A 1 210 ? -1.239 13.394 11.083 1.00 90.06 210 GLN A O 1
ATOM 1598 N N . HIS A 1 211 ? -2.591 11.779 11.876 1.00 87.56 211 HIS A N 1
ATOM 1599 C CA . HIS A 1 211 ? -2.343 10.810 10.810 1.00 87.56 211 HIS A CA 1
ATOM 1600 C C . HIS A 1 211 ? -3.532 10.616 9.861 1.00 87.56 211 HIS A C 1
ATOM 1602 O O . HIS A 1 211 ? -3.332 10.190 8.724 1.00 87.56 211 HIS A O 1
ATOM 1608 N N . ASP A 1 212 ? -4.754 10.935 10.290 1.00 90.06 212 ASP A N 1
ATOM 1609 C CA . ASP A 1 212 ? -5.963 10.812 9.472 1.00 90.06 212 ASP A CA 1
ATOM 1610 C C . ASP A 1 212 ? -7.044 11.800 9.935 1.00 90.06 212 ASP A C 1
ATOM 1612 O O . ASP A 1 212 ? -7.101 12.163 11.101 1.00 90.06 212 ASP A O 1
ATOM 1616 N N . ASN A 1 213 ? -7.950 12.214 9.050 1.00 91.81 213 ASN A N 1
ATOM 1617 C CA . ASN A 1 213 ? -9.103 13.051 9.411 1.00 91.81 213 ASN A CA 1
ATOM 1618 C C . ASN A 1 213 ? -10.301 12.238 9.942 1.00 91.81 213 ASN A C 1
ATOM 1620 O O . ASN A 1 213 ? -11.356 12.804 10.257 1.00 91.81 213 ASN A O 1
ATOM 1624 N N . LYS A 1 214 ? -10.139 10.914 10.019 1.00 94.44 214 LYS A N 1
ATOM 1625 C CA . LYS A 1 214 ? -11.098 9.939 10.527 1.00 94.44 214 LYS A CA 1
ATOM 1626 C C . LYS A 1 214 ? -10.397 9.037 11.545 1.00 94.44 214 LYS A C 1
ATOM 1628 O O . LYS A 1 214 ? -9.409 8.382 11.231 1.00 94.44 214 LYS A O 1
ATOM 1633 N N . VAL A 1 215 ? -10.936 8.977 12.755 1.00 94.94 215 VAL A N 1
ATOM 1634 C CA . VAL A 1 215 ? -10.415 8.156 13.856 1.00 94.94 215 VAL A CA 1
ATOM 1635 C C . VAL A 1 215 ? -11.459 7.117 14.228 1.00 94.94 215 VAL A C 1
ATOM 1637 O O . VAL A 1 215 ? -12.646 7.434 14.321 1.00 94.94 215 VAL A O 1
ATOM 1640 N N . ILE A 1 216 ? -11.020 5.879 14.434 1.00 96.19 216 ILE A N 1
ATOM 1641 C CA . ILE A 1 216 ? -11.843 4.792 14.958 1.00 96.19 216 ILE A CA 1
ATOM 1642 C C . ILE A 1 216 ? -11.428 4.502 16.402 1.00 96.19 216 ILE A C 1
ATOM 1644 O O . ILE A 1 216 ? -10.238 4.474 16.725 1.00 96.19 216 ILE A O 1
ATOM 1648 N N . ILE A 1 217 ? -12.421 4.330 17.273 1.00 96.50 217 ILE A N 1
ATOM 1649 C CA . ILE A 1 217 ? -12.231 3.927 18.667 1.00 96.50 217 ILE A CA 1
ATOM 1650 C C . ILE A 1 217 ? -12.925 2.585 18.846 1.00 96.50 217 ILE A C 1
ATOM 1652 O O . ILE A 1 217 ? -14.123 2.481 18.589 1.00 96.50 217 ILE A O 1
ATOM 1656 N N . GLU A 1 218 ? -12.173 1.574 19.256 1.00 97.00 218 GLU A N 1
ATOM 1657 C CA . GLU A 1 218 ? -12.596 0.173 19.305 1.00 97.00 218 GLU A CA 1
ATOM 1658 C C . GLU A 1 218 ? -12.458 -0.369 20.725 1.00 97.00 218 GLU A C 1
ATOM 1660 O O . GLU A 1 218 ? -11.496 -0.037 21.416 1.00 97.00 218 GLU A O 1
ATOM 1665 N N . GLU A 1 219 ? -13.372 -1.234 21.157 1.00 97.00 219 GLU A N 1
ATOM 1666 C CA . GLU A 1 219 ? -13.136 -2.039 22.358 1.00 97.00 219 GLU A CA 1
ATOM 1667 C C . GLU A 1 219 ? -11.945 -2.977 22.147 1.00 97.00 219 GLU A C 1
ATOM 1669 O O . GLU A 1 219 ? -11.750 -3.537 21.062 1.00 97.00 219 GLU A O 1
ATOM 1674 N N . ALA A 1 220 ? -11.134 -3.161 23.189 1.00 94.94 220 ALA A N 1
ATOM 1675 C CA . ALA A 1 220 ? -10.094 -4.172 23.163 1.00 94.94 220 ALA A CA 1
ATOM 1676 C C . ALA A 1 220 ? -10.715 -5.569 23.050 1.00 94.94 220 ALA A C 1
ATOM 1678 O O . ALA A 1 220 ? -11.670 -5.906 23.748 1.00 94.94 220 ALA A O 1
ATOM 1679 N N . VAL A 1 221 ? -10.133 -6.391 22.181 1.00 93.31 221 VAL A N 1
ATOM 1680 C CA . VAL A 1 221 ? -10.482 -7.805 22.062 1.00 93.31 221 VAL A CA 1
ATOM 1681 C C . VAL A 1 221 ? -9.456 -8.613 22.842 1.00 93.31 221 VAL A C 1
ATOM 1683 O O . VAL A 1 221 ? -8.257 -8.498 22.591 1.00 93.31 221 VAL A O 1
ATOM 1686 N N . ASP A 1 222 ? -9.929 -9.416 23.791 1.00 90.31 222 ASP A N 1
ATOM 1687 C CA . ASP A 1 222 ? -9.075 -10.317 24.560 1.00 90.31 222 ASP A CA 1
ATOM 1688 C C . ASP A 1 222 ? -8.594 -11.493 23.702 1.00 90.31 222 ASP A C 1
ATOM 1690 O O . ASP A 1 222 ? -9.346 -12.049 22.897 1.00 90.31 222 ASP A O 1
ATOM 1694 N N . GLY A 1 223 ? -7.347 -11.908 23.924 1.00 90.31 223 GLY A N 1
ATOM 1695 C CA . GLY A 1 223 ? -6.725 -13.037 23.241 1.00 90.31 223 GLY A CA 1
ATOM 1696 C C . GLY A 1 223 ? -5.374 -12.672 22.638 1.00 90.31 223 GLY A C 1
ATOM 1697 O O . GLY A 1 223 ? -4.631 -11.861 23.188 1.00 90.31 223 GLY A O 1
ATOM 1698 N N . PHE A 1 224 ? -5.067 -13.309 21.516 1.00 88.25 224 PHE A N 1
ATOM 1699 C CA . PHE A 1 224 ? -3.854 -13.116 20.731 1.00 88.25 224 PHE A CA 1
ATOM 1700 C C . PHE A 1 224 ? -4.226 -12.908 19.262 1.00 88.25 224 PHE A C 1
ATOM 1702 O O . PHE A 1 224 ? -5.344 -13.222 18.842 1.00 88.25 224 PHE A O 1
ATOM 1709 N N . GLU A 1 225 ? -3.298 -12.363 18.484 1.00 91.38 225 GLU A N 1
ATOM 1710 C CA . GLU A 1 225 ? -3.520 -12.094 17.068 1.00 91.38 225 GLU A CA 1
ATOM 1711 C C . GLU A 1 225 ? -3.100 -13.301 16.233 1.00 91.38 225 GLU A C 1
ATOM 1713 O O . GLU A 1 225 ? -2.043 -13.889 16.460 1.00 91.38 225 GLU A O 1
ATOM 1718 N N . VAL A 1 226 ? -3.934 -13.665 15.259 1.00 94.81 226 VAL A N 1
ATOM 1719 C CA . VAL A 1 226 ? -3.612 -14.682 14.255 1.00 94.81 226 VAL A CA 1
ATOM 1720 C C . VAL A 1 226 ? -3.728 -14.087 12.863 1.00 94.81 226 VAL A C 1
ATOM 1722 O O . VAL A 1 226 ? -4.676 -13.352 12.575 1.00 94.81 226 VAL A O 1
ATOM 1725 N N . GLY A 1 227 ? -2.783 -14.421 11.993 1.00 94.69 227 GLY A N 1
ATOM 1726 C CA . GLY A 1 227 ? -2.774 -14.019 10.597 1.00 94.69 227 GLY A CA 1
ATOM 1727 C C . GLY A 1 227 ? -2.929 -15.218 9.668 1.00 94.69 227 GLY A C 1
ATOM 1728 O O . GLY A 1 227 ? -2.731 -16.384 10.017 1.00 94.69 227 GLY A O 1
ATOM 1729 N N . CYS A 1 228 ? -3.381 -14.936 8.449 1.00 96.81 228 CYS A N 1
ATOM 1730 C CA . CYS A 1 228 ? -3.613 -15.964 7.449 1.00 96.81 228 CYS A CA 1
ATOM 1731 C C . CYS A 1 228 ? -3.348 -15.402 6.054 1.00 96.81 228 CYS A C 1
ATOM 1733 O O . CYS A 1 228 ? -4.079 -14.539 5.563 1.00 96.81 228 CYS A O 1
ATOM 1735 N N . ALA A 1 229 ? -2.295 -15.897 5.403 1.00 97.19 229 ALA A N 1
ATOM 1736 C CA . ALA A 1 229 ? -1.969 -15.502 4.040 1.00 97.19 229 ALA A CA 1
ATOM 1737 C C . ALA A 1 229 ? -2.938 -16.153 3.041 1.00 97.19 229 ALA A C 1
ATOM 1739 O O . ALA A 1 229 ? -3.101 -17.375 3.019 1.00 97.19 229 ALA A O 1
ATOM 1740 N N . VAL A 1 230 ? -3.540 -15.342 2.170 1.00 97.44 230 VAL A N 1
ATOM 1741 C CA . VAL A 1 230 ? -4.457 -15.801 1.118 1.00 97.44 230 VAL A CA 1
ATOM 1742 C C . VAL A 1 230 ? -3.882 -15.455 -0.251 1.00 97.44 230 VAL A C 1
ATOM 1744 O O . VAL A 1 230 ? -3.458 -14.327 -0.493 1.00 97.44 230 VAL A O 1
ATOM 1747 N N . LEU A 1 231 ? -3.896 -16.421 -1.171 1.00 97.62 231 LEU A N 1
ATOM 1748 C CA . LEU A 1 231 ? -3.448 -16.240 -2.551 1.00 97.62 231 LEU A CA 1
ATOM 1749 C C . LEU A 1 231 ? -4.489 -16.790 -3.524 1.00 97.62 231 LEU A C 1
ATOM 1751 O O . LEU A 1 231 ? -4.846 -17.964 -3.466 1.00 97.62 231 LEU A O 1
ATOM 1755 N N . GLY A 1 232 ? -4.933 -15.975 -4.476 1.00 95.12 232 GLY A N 1
ATOM 1756 C CA . GLY A 1 232 ? -5.823 -16.431 -5.539 1.00 95.12 232 GLY A CA 1
ATOM 1757 C C . GLY A 1 232 ? -6.744 -15.339 -6.062 1.00 95.12 232 GLY A C 1
ATOM 1758 O O . GLY A 1 232 ? -6.649 -14.183 -5.661 1.00 95.12 232 GLY A O 1
ATOM 1759 N N . LYS A 1 233 ? -7.633 -15.728 -6.980 1.00 92.12 233 LYS A N 1
ATOM 1760 C CA . LYS A 1 233 ? -8.699 -14.869 -7.519 1.00 92.12 233 LYS A CA 1
ATOM 1761 C C . LYS A 1 233 ? -10.054 -15.558 -7.378 1.00 92.12 233 LYS A C 1
ATOM 1763 O O . LYS A 1 233 ? -10.830 -15.194 -6.509 1.00 92.12 233 LYS A O 1
ATOM 1768 N N . ASP A 1 234 ? -10.297 -16.588 -8.189 1.00 92.69 234 ASP A N 1
ATOM 1769 C CA . ASP A 1 234 ? -11.541 -17.374 -8.133 1.00 92.69 234 ASP A CA 1
ATOM 1770 C C . ASP A 1 234 ? -11.390 -18.619 -7.246 1.00 92.69 234 ASP A C 1
ATOM 1772 O O . ASP A 1 234 ? -12.310 -19.017 -6.537 1.00 92.69 234 ASP A O 1
ATOM 1776 N N . SER A 1 235 ? -10.209 -19.241 -7.283 1.00 95.31 235 SER A N 1
ATOM 1777 C CA . SER A 1 235 ? -9.799 -20.315 -6.380 1.00 95.31 235 SER A CA 1
ATOM 1778 C C . SER A 1 235 ? -8.737 -19.787 -5.427 1.00 95.31 235 SER A C 1
ATOM 1780 O O . SER A 1 235 ? -7.742 -19.221 -5.891 1.00 95.31 235 SER A O 1
ATOM 1782 N N . LEU A 1 236 ? -8.937 -19.992 -4.127 1.00 96.62 236 LEU A N 1
ATOM 1783 C CA . LEU A 1 236 ? -8.054 -19.484 -3.082 1.00 96.62 236 LEU A CA 1
ATOM 1784 C C . LEU A 1 236 ? -7.177 -20.605 -2.519 1.00 96.62 236 LEU A C 1
ATOM 1786 O O . LEU A 1 236 ? -7.661 -21.695 -2.214 1.00 96.62 236 LEU A O 1
ATOM 1790 N N . ALA A 1 237 ? -5.890 -20.313 -2.377 1.00 96.94 237 ALA A N 1
ATOM 1791 C CA . ALA A 1 237 ? -4.958 -21.047 -1.542 1.00 96.94 237 ALA A CA 1
ATOM 1792 C C . ALA A 1 237 ? -4.773 -20.284 -0.227 1.00 96.94 237 ALA A C 1
ATOM 1794 O O . ALA A 1 237 ? -4.732 -19.052 -0.215 1.00 96.94 237 ALA A O 1
ATOM 1795 N N . ILE A 1 238 ? -4.665 -21.035 0.863 1.00 97.38 238 ILE A N 1
ATOM 1796 C CA . ILE A 1 238 ? -4.488 -20.518 2.216 1.00 97.38 238 ILE A CA 1
ATOM 1797 C C . ILE A 1 238 ? -3.137 -21.025 2.723 1.00 97.38 238 ILE A C 1
ATOM 1799 O O . ILE A 1 238 ? -2.834 -22.211 2.568 1.00 97.38 238 ILE A O 1
ATOM 1803 N N . GLY A 1 239 ? -2.317 -20.116 3.245 1.00 95.19 239 GLY A N 1
ATOM 1804 C CA . GLY A 1 239 ? -1.061 -20.444 3.914 1.00 95.19 239 GLY A CA 1
ATOM 1805 C C . GLY A 1 239 ? -1.280 -21.010 5.317 1.00 95.19 239 GLY A C 1
ATOM 1806 O O . GLY A 1 239 ? -2.404 -21.066 5.813 1.00 95.19 239 GLY A O 1
ATOM 1807 N N . GLU A 1 240 ? -0.191 -21.419 5.963 1.00 95.69 240 GLU A N 1
ATOM 1808 C CA . GLU A 1 240 ? -0.228 -21.756 7.388 1.00 95.69 240 GLU A CA 1
ATOM 1809 C C . GLU A 1 240 ? -0.615 -20.515 8.208 1.00 95.69 240 GLU A C 1
ATOM 1811 O O . GLU A 1 240 ? -0.300 -19.384 7.829 1.00 95.69 240 GLU A O 1
ATOM 1816 N N . VAL A 1 241 ? -1.324 -20.740 9.313 1.00 96.19 241 VAL A N 1
ATOM 1817 C CA . VAL A 1 241 ? -1.719 -19.672 10.237 1.00 96.19 241 VAL A CA 1
ATOM 1818 C C . VAL A 1 241 ? -0.514 -19.298 11.090 1.00 96.19 241 VAL A C 1
ATOM 1820 O O . VAL A 1 241 ? 0.140 -20.172 11.672 1.00 96.19 241 VAL A O 1
ATOM 1823 N N . ASP A 1 242 ? -0.237 -18.003 11.170 1.00 92.38 242 ASP A N 1
ATOM 1824 C CA . ASP A 1 242 ? 0.720 -17.455 12.118 1.00 92.38 242 ASP A CA 1
ATOM 1825 C C . ASP A 1 242 ? 0.007 -16.823 13.318 1.00 92.38 242 ASP A C 1
ATOM 1827 O O . ASP A 1 242 ? -1.191 -16.543 13.305 1.00 92.38 242 ASP A O 1
ATOM 1831 N N . GLU A 1 243 ? 0.759 -16.676 14.397 1.00 92.12 243 GLU A N 1
ATOM 1832 C CA . GLU A 1 243 ? 0.328 -16.101 15.661 1.00 92.12 243 GLU A CA 1
ATOM 1833 C C . GLU A 1 243 ? 1.338 -15.036 16.076 1.00 92.12 243 GLU A C 1
ATOM 1835 O O . GLU A 1 243 ? 2.548 -15.290 16.062 1.00 92.12 243 GLU A O 1
ATOM 1840 N N . ILE A 1 244 ? 0.836 -13.866 16.470 1.00 85.94 244 ILE A N 1
ATOM 1841 C CA . ILE A 1 244 ? 1.630 -12.768 17.017 1.00 85.94 244 ILE A CA 1
ATOM 1842 C C . ILE A 1 244 ? 1.351 -12.677 18.518 1.00 85.94 244 ILE A C 1
ATOM 1844 O O . ILE A 1 244 ? 0.245 -12.351 18.955 1.00 85.94 244 ILE A O 1
ATOM 1848 N N . GLU A 1 245 ? 2.387 -12.944 19.315 1.00 82.50 245 GLU A N 1
ATOM 1849 C CA . GLU A 1 245 ? 2.362 -12.789 20.770 1.00 82.50 245 GLU A CA 1
ATOM 1850 C C . GLU A 1 245 ? 3.080 -11.490 21.171 1.00 82.50 245 GLU A C 1
ATOM 1852 O O . GLU A 1 245 ? 4.288 -11.332 20.957 1.00 82.50 245 GLU A O 1
ATOM 1857 N N . LEU A 1 246 ? 2.335 -10.554 21.770 1.00 78.25 246 LEU A N 1
ATOM 1858 C CA . LEU A 1 246 ? 2.868 -9.285 22.269 1.00 78.25 246 LEU A CA 1
ATOM 1859 C C . LEU A 1 246 ? 3.354 -9.438 23.716 1.00 78.25 246 LEU A C 1
ATOM 1861 O O . LEU A 1 246 ? 2.559 -9.668 24.625 1.00 78.25 246 LEU A O 1
ATOM 1865 N N . SER A 1 247 ? 4.651 -9.238 23.956 1.00 67.12 247 SER A N 1
ATOM 1866 C CA . SER A 1 247 ? 5.262 -9.419 25.285 1.00 67.12 247 SER A CA 1
ATOM 1867 C C . SER A 1 247 ? 4.792 -8.423 26.355 1.00 67.12 247 SER A C 1
ATOM 1869 O O . SER A 1 247 ? 4.776 -8.771 27.535 1.00 67.12 247 SER A O 1
ATOM 1871 N N . HIS A 1 248 ? 4.384 -7.208 25.971 1.00 60.44 248 HIS A N 1
ATOM 1872 C CA . HIS A 1 248 ? 3.968 -6.145 26.902 1.00 60.44 248 HIS A CA 1
ATOM 1873 C C . HIS A 1 248 ? 2.698 -5.385 26.459 1.00 60.44 248 HIS A C 1
ATOM 1875 O O . HIS A 1 248 ? 2.426 -4.291 26.949 1.00 60.44 248 HIS A O 1
ATOM 1881 N N . GLY A 1 249 ? 1.895 -5.965 25.556 1.00 58.34 249 GLY A N 1
ATOM 1882 C CA . GLY A 1 249 ? 0.790 -5.261 24.893 1.00 58.34 249 GLY A CA 1
ATOM 1883 C C . GLY A 1 249 ? 1.273 -4.141 23.956 1.00 58.34 249 GLY A C 1
ATOM 1884 O O . GLY A 1 249 ? 2.470 -3.885 23.832 1.00 58.34 249 GLY A O 1
ATOM 1885 N N . ILE A 1 250 ? 0.343 -3.466 23.274 1.00 56.44 250 ILE A N 1
ATOM 1886 C CA . ILE A 1 250 ? 0.646 -2.245 22.510 1.00 56.44 250 ILE A CA 1
ATOM 1887 C C . ILE A 1 250 ? 0.767 -1.100 23.525 1.00 56.44 250 ILE A C 1
ATOM 1889 O O . ILE A 1 250 ? -0.244 -0.587 24.009 1.00 56.44 250 ILE A O 1
ATOM 1893 N N . SER A 1 251 ? 1.995 -0.754 23.911 1.00 38.47 251 SER A N 1
ATOM 1894 C CA . SER A 1 251 ? 2.270 0.317 24.874 1.00 38.47 251 SER A CA 1
ATOM 1895 C C . SER A 1 251 ? 1.784 1.671 24.348 1.00 38.47 251 SER A C 1
ATOM 1897 O O . SER A 1 251 ? 2.091 2.041 23.216 1.00 38.47 251 SER A O 1
ATOM 1899 N N . ALA A 1 252 ? 1.069 2.438 25.178 1.00 36.12 252 ALA A N 1
ATOM 1900 C CA . ALA A 1 252 ? 0.800 3.851 24.926 1.00 36.12 252 ALA A CA 1
ATOM 1901 C C . ALA A 1 252 ? 2.136 4.610 24.827 1.00 36.12 252 ALA A C 1
ATOM 1903 O O . ALA A 1 252 ? 2.929 4.609 25.770 1.00 36.12 252 ALA A O 1
ATOM 1904 N N . VAL A 1 253 ? 2.418 5.223 23.677 1.00 34.12 253 VAL A N 1
ATOM 1905 C CA . VAL A 1 253 ? 3.642 6.007 23.471 1.00 34.12 253 VAL A CA 1
ATOM 1906 C C . VAL A 1 253 ? 3.354 7.472 23.795 1.00 34.12 253 VAL A C 1
ATOM 1908 O O . VAL A 1 253 ? 2.459 8.083 23.220 1.00 34.12 253 VAL A O 1
ATOM 1911 N N . SER A 1 254 ? 4.136 8.042 24.714 1.00 28.03 254 SER A N 1
ATOM 1912 C CA . SER A 1 254 ? 4.162 9.483 24.999 1.00 28.03 254 SER A CA 1
ATOM 1913 C C . SER A 1 254 ? 4.557 10.291 23.744 1.00 28.03 254 SER A C 1
ATOM 1915 O O . SER A 1 254 ? 5.472 9.868 23.024 1.00 28.03 254 SER A O 1
ATOM 1917 N N . PRO A 1 255 ? 3.951 11.476 23.497 1.00 34.84 255 PRO A N 1
ATOM 1918 C CA . PRO A 1 255 ? 4.144 12.266 22.275 1.00 34.84 255 PRO A CA 1
ATOM 1919 C C . PRO A 1 255 ? 5.592 12.696 21.972 1.00 34.84 255 PRO A C 1
ATOM 1921 O O . PRO A 1 255 ? 5.869 13.171 20.874 1.00 34.84 255 PRO A O 1
ATOM 1924 N N . SER A 1 256 ? 6.543 12.516 22.894 1.00 27.66 256 SER A N 1
ATOM 1925 C CA . SER A 1 256 ? 7.958 12.847 22.675 1.00 27.66 256 SER A CA 1
ATOM 1926 C C . SER A 1 256 ? 8.788 11.744 22.001 1.00 27.66 256 SER A C 1
ATOM 1928 O O . SER A 1 256 ? 9.957 11.975 21.698 1.00 27.66 256 SER A O 1
ATOM 1930 N N . THR A 1 257 ? 8.226 10.557 21.731 1.00 29.61 257 THR A N 1
ATOM 1931 C CA . THR A 1 257 ? 8.980 9.424 21.151 1.00 29.61 257 THR A CA 1
ATOM 1932 C C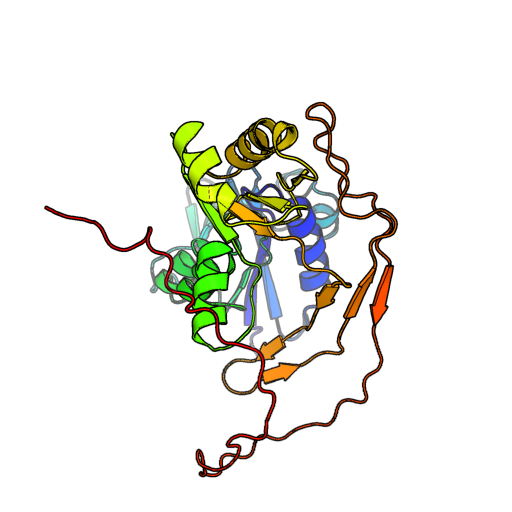 . THR A 1 257 ? 8.205 8.675 20.064 1.00 29.61 257 THR A C 1
ATOM 1934 O O . THR A 1 257 ? 8.020 7.466 20.128 1.00 29.61 257 THR A O 1
ATOM 1937 N N . ALA A 1 258 ? 7.798 9.371 19.002 1.00 28.70 258 ALA A N 1
ATOM 1938 C CA . ALA A 1 258 ? 7.095 8.801 17.841 1.00 28.70 258 ALA A CA 1
ATOM 1939 C C . ALA A 1 258 ? 7.926 7.816 16.967 1.00 28.70 258 ALA A C 1
ATOM 1941 O O . ALA A 1 258 ? 7.718 7.727 15.762 1.00 28.70 258 ALA A O 1
ATOM 1942 N N . SER A 1 259 ? 8.885 7.072 17.533 1.00 28.14 259 SER A N 1
ATOM 1943 C CA . SER A 1 259 ? 9.741 6.132 16.785 1.00 28.14 259 SER A CA 1
ATOM 1944 C C . SER A 1 259 ? 9.941 4.751 17.422 1.00 28.14 259 SER A C 1
ATOM 1946 O O . SER A 1 259 ? 10.772 3.983 16.940 1.00 28.14 259 SER A O 1
ATOM 1948 N N . VAL A 1 260 ? 9.176 4.364 18.450 1.00 29.55 260 VAL A N 1
ATOM 1949 C CA . VAL A 1 260 ? 9.365 3.050 19.098 1.00 29.55 260 VAL A CA 1
ATOM 1950 C C . VAL A 1 260 ? 8.054 2.272 19.229 1.00 29.55 260 VAL A C 1
ATOM 1952 O O . VAL A 1 260 ? 7.589 1.981 20.321 1.00 29.55 260 VAL A O 1
ATOM 1955 N N . LEU A 1 261 ? 7.484 1.877 18.089 1.00 34.62 261 LEU A N 1
ATOM 1956 C CA . LEU A 1 261 ? 6.702 0.633 17.995 1.00 34.62 261 LEU A CA 1
ATOM 1957 C C . LEU A 1 261 ? 7.527 -0.520 17.394 1.00 34.62 261 LEU A C 1
ATOM 1959 O O . LEU A 1 261 ? 7.066 -1.648 17.345 1.00 34.62 261 LEU A O 1
ATOM 1963 N N . SER A 1 262 ? 8.795 -0.286 17.036 1.00 30.70 262 SER A N 1
ATOM 1964 C CA . SER A 1 262 ? 9.688 -1.310 16.471 1.00 30.70 262 SER A CA 1
ATOM 1965 C C . SER A 1 262 ? 10.360 -2.230 17.506 1.00 30.70 262 SER A C 1
ATOM 1967 O O . SER A 1 262 ? 11.260 -2.990 17.149 1.00 30.70 262 SER A O 1
ATOM 1969 N N . ARG A 1 263 ? 9.998 -2.147 18.798 1.00 30.52 263 ARG A N 1
ATOM 1970 C CA . ARG A 1 263 ? 10.674 -2.895 19.881 1.00 30.52 263 ARG A CA 1
ATOM 1971 C C . ARG A 1 263 ? 9.755 -3.522 20.935 1.00 30.52 263 ARG A C 1
ATOM 1973 O O . ARG A 1 263 ? 10.233 -3.856 22.018 1.00 30.52 263 ARG A O 1
ATOM 1980 N N . ALA A 1 264 ? 8.478 -3.753 20.638 1.00 34.97 264 ALA A N 1
ATOM 1981 C CA . ALA A 1 264 ? 7.823 -4.882 21.296 1.00 34.97 264 ALA A CA 1
ATOM 1982 C C . ALA A 1 264 ? 8.478 -6.146 20.723 1.00 34.97 264 ALA A C 1
ATOM 1984 O O . ALA A 1 264 ? 8.629 -6.264 19.510 1.00 34.97 264 ALA A O 1
ATOM 1985 N N . SER A 1 265 ? 8.967 -7.054 21.567 1.00 35.22 265 SER A N 1
ATOM 1986 C CA . SER A 1 265 ? 9.520 -8.315 21.072 1.00 35.22 265 SER A CA 1
ATOM 1987 C C . SER A 1 265 ? 8.368 -9.174 20.541 1.00 35.22 265 SER A C 1
ATOM 1989 O O . SER A 1 265 ? 7.771 -9.935 21.299 1.00 35.22 265 SER A O 1
ATOM 1991 N N . GLU A 1 266 ? 8.028 -9.021 19.267 1.00 47.47 266 GLU A N 1
ATOM 1992 C CA . GLU A 1 266 ? 7.054 -9.871 18.589 1.00 47.47 266 GLU A CA 1
ATOM 1993 C C . GLU A 1 266 ? 7.669 -11.257 18.395 1.00 47.47 266 GLU A C 1
ATOM 1995 O O . GLU A 1 266 ? 8.718 -11.417 17.764 1.00 47.47 266 GLU A O 1
ATOM 2000 N N . ARG A 1 267 ? 7.038 -12.282 18.975 1.00 45.09 267 ARG A N 1
ATOM 2001 C CA . ARG A 1 267 ? 7.319 -13.669 18.598 1.00 45.09 267 ARG A CA 1
ATOM 2002 C C . ARG A 1 267 ? 6.239 -14.102 17.626 1.00 45.09 267 ARG A C 1
ATOM 2004 O O . ARG A 1 267 ? 5.104 -14.311 18.036 1.00 45.09 267 ARG A O 1
ATOM 2011 N N . VAL A 1 268 ? 6.622 -14.264 16.364 1.00 52.44 268 VAL A N 1
ATOM 2012 C CA . VAL A 1 268 ? 5.773 -14.915 15.367 1.00 52.44 268 VAL A CA 1
ATOM 2013 C C . VAL A 1 268 ? 5.932 -16.424 15.524 1.00 52.44 268 VAL A C 1
ATOM 2015 O O . VAL A 1 268 ? 7.039 -16.954 15.389 1.00 52.44 268 VAL A O 1
ATOM 2018 N N . ARG A 1 269 ? 4.842 -17.128 15.835 1.00 59.44 269 ARG A N 1
ATOM 2019 C CA . ARG A 1 269 ? 4.797 -18.597 15.831 1.00 59.44 269 ARG A CA 1
ATOM 2020 C C . ARG A 1 269 ? 3.975 -19.050 14.634 1.00 59.44 269 ARG A C 1
ATOM 2022 O O . ARG A 1 269 ? 2.857 -18.594 14.453 1.00 59.44 269 ARG A O 1
ATOM 2029 N N . VAL A 1 270 ? 4.508 -19.968 13.832 1.00 55.38 270 VAL A N 1
ATOM 2030 C CA . VAL A 1 270 ? 3.730 -20.626 12.774 1.00 55.38 270 VAL A CA 1
ATOM 2031 C C . VAL A 1 270 ? 3.178 -21.920 13.353 1.00 55.38 270 VAL A C 1
ATOM 2033 O O . VAL A 1 270 ? 3.943 -22.821 13.707 1.00 55.38 270 VAL A O 1
ATOM 2036 N N . SER A 1 271 ? 1.857 -21.998 13.493 1.00 49.19 271 SER A N 1
ATOM 2037 C CA . SER A 1 271 ? 1.194 -23.227 13.917 1.00 49.19 271 SER A CA 1
ATOM 2038 C C . SER A 1 271 ? 1.131 -24.169 12.722 1.00 49.19 271 SER A C 1
ATOM 2040 O O . SER A 1 271 ? 0.491 -23.856 11.723 1.00 49.19 271 SER A O 1
ATOM 2042 N N . ALA A 1 272 ? 1.807 -25.317 12.803 1.00 37.00 272 ALA A N 1
ATOM 2043 C CA . ALA A 1 272 ? 1.708 -26.354 11.783 1.00 37.00 272 ALA A CA 1
ATOM 2044 C C . ALA A 1 272 ? 0.325 -27.016 11.874 1.00 37.00 272 ALA A C 1
ATOM 2046 O O . ALA A 1 272 ? 0.136 -27.991 12.607 1.00 37.00 272 ALA A O 1
ATOM 2047 N N . VAL A 1 273 ? -0.656 -26.494 11.138 1.00 42.50 273 VAL A N 1
ATOM 2048 C CA . VAL A 1 273 ? -1.975 -27.117 11.022 1.00 42.50 273 VAL A CA 1
ATOM 2049 C C . VAL A 1 273 ? -2.016 -27.826 9.679 1.00 42.50 273 VAL A C 1
ATOM 2051 O O . VAL A 1 273 ? -2.179 -27.203 8.639 1.00 42.50 273 VAL A O 1
ATOM 2054 N N . ALA A 1 274 ? -1.879 -29.156 9.713 1.00 32.69 274 ALA A N 1
ATOM 2055 C CA . ALA A 1 274 ? -1.847 -30.025 8.538 1.00 32.69 274 ALA A CA 1
ATOM 2056 C C . ALA A 1 274 ? -2.856 -29.594 7.455 1.00 32.69 274 ALA A C 1
ATOM 2058 O O . ALA A 1 274 ? -4.074 -29.738 7.605 1.00 32.69 274 ALA A O 1
ATOM 2059 N N . THR A 1 275 ? -2.327 -29.084 6.345 1.00 34.94 275 THR A N 1
ATOM 2060 C CA . THR A 1 275 ? -3.081 -28.519 5.230 1.00 34.94 275 THR A CA 1
ATOM 2061 C C . THR A 1 275 ? -3.944 -29.608 4.575 1.00 34.94 275 THR A C 1
ATOM 2063 O O . THR A 1 275 ? -3.491 -30.385 3.731 1.00 34.94 275 THR A O 1
ATOM 2066 N N . ARG A 1 276 ? -5.234 -29.693 4.932 1.00 33.66 276 ARG A N 1
ATOM 2067 C CA . ARG A 1 276 ? -6.213 -30.438 4.126 1.00 33.66 276 ARG A CA 1
ATOM 2068 C C . ARG A 1 276 ? -6.513 -29.607 2.884 1.00 33.66 276 ARG A C 1
ATOM 2070 O O . ARG A 1 276 ? -7.195 -28.592 2.967 1.00 33.66 276 ARG A O 1
ATOM 2077 N N . ARG A 1 277 ? -6.039 -30.055 1.716 1.00 31.70 277 ARG A N 1
ATOM 2078 C CA . ARG A 1 277 ? -6.506 -29.553 0.414 1.00 31.70 277 ARG A CA 1
ATOM 2079 C C . ARG A 1 277 ? -8.017 -29.786 0.307 1.00 31.70 277 ARG A C 1
ATOM 2081 O O . ARG A 1 277 ? -8.445 -30.868 -0.088 1.00 31.70 277 ARG A O 1
ATOM 2088 N N . SER A 1 278 ? -8.833 -28.794 0.642 1.00 33.09 278 SER A N 1
ATOM 2089 C CA . SER A 1 278 ? -10.248 -28.802 0.285 1.00 33.09 278 SER A CA 1
ATOM 2090 C C . SER A 1 278 ? -10.371 -28.337 -1.164 1.00 33.09 278 SER A C 1
ATOM 2092 O O . SER A 1 278 ? -10.414 -27.153 -1.485 1.00 33.09 278 SER A O 1
ATOM 2094 N N . SER A 1 279 ? -10.423 -29.294 -2.089 1.00 29.25 279 SER A N 1
ATOM 2095 C CA . SER A 1 279 ? -10.994 -29.029 -3.403 1.00 29.25 279 SER A CA 1
ATOM 2096 C C . SER A 1 279 ? -12.477 -28.717 -3.196 1.00 29.25 279 SER A C 1
ATOM 2098 O O . SER A 1 279 ? -13.287 -29.635 -3.064 1.00 29.25 279 SER A O 1
ATOM 2100 N N . ILE A 1 280 ? -12.849 -27.437 -3.136 1.00 32.56 280 ILE A N 1
ATOM 2101 C CA . ILE A 1 280 ? -14.255 -27.037 -3.229 1.00 32.56 280 ILE A CA 1
ATOM 2102 C C . ILE A 1 280 ? -14.684 -27.314 -4.673 1.00 32.56 280 ILE A C 1
ATOM 2104 O O . ILE A 1 280 ? -14.567 -26.483 -5.574 1.00 32.56 280 ILE A O 1
ATOM 2108 N N . SER A 1 281 ? -15.111 -28.553 -4.918 1.00 26.56 281 SER A N 1
ATOM 2109 C CA . SER A 1 281 ? -15.751 -28.939 -6.164 1.00 26.56 281 SER A CA 1
ATOM 2110 C C . SER A 1 281 ? -17.094 -28.229 -6.239 1.00 26.56 281 SER A C 1
ATOM 2112 O O . SER A 1 281 ? -17.920 -28.364 -5.336 1.00 26.56 281 SER A O 1
ATOM 2114 N N . ARG A 1 282 ? -17.331 -27.503 -7.333 1.00 37.59 282 ARG A N 1
ATOM 2115 C CA . ARG A 1 282 ? -18.646 -26.966 -7.691 1.00 37.59 282 ARG A CA 1
ATOM 2116 C C . ARG A 1 282 ? -19.682 -28.095 -7.693 1.00 37.59 282 ARG A C 1
ATOM 2118 O O . ARG A 1 282 ? -19.784 -28.815 -8.682 1.00 37.59 282 ARG A O 1
ATOM 2125 N N . ARG A 1 283 ? -20.486 -28.219 -6.638 1.00 27.75 283 ARG A N 1
ATOM 2126 C CA . ARG A 1 283 ? -21.813 -28.836 -6.707 1.00 27.75 283 ARG A CA 1
ATOM 2127 C C . ARG A 1 283 ? -22.790 -28.052 -5.842 1.00 27.75 283 ARG A C 1
ATOM 2129 O O . ARG A 1 283 ? -22.483 -27.639 -4.732 1.00 27.75 283 ARG A O 1
ATOM 2136 N N . ARG A 1 284 ? -23.932 -27.794 -6.473 1.00 34.22 284 ARG A N 1
ATOM 2137 C CA . ARG A 1 284 ? -25.169 -27.235 -5.934 1.00 34.22 284 ARG A CA 1
ATOM 2138 C C . ARG A 1 284 ? -25.491 -27.926 -4.610 1.00 34.22 284 ARG A C 1
ATOM 2140 O O . ARG A 1 284 ? -25.453 -29.145 -4.597 1.00 34.22 284 ARG A O 1
ATOM 2147 N N . ASP A 1 285 ? -25.721 -27.141 -3.558 1.00 28.64 285 ASP A N 1
ATOM 2148 C CA . ASP A 1 285 ? -26.714 -27.365 -2.491 1.00 28.64 285 ASP A CA 1
ATOM 2149 C C . ASP A 1 285 ? -26.478 -26.348 -1.364 1.00 28.64 285 ASP A C 1
ATOM 2151 O O . ASP A 1 285 ? -26.038 -26.641 -0.255 1.00 28.64 285 ASP A O 1
ATOM 2155 N N . ALA A 1 286 ? -26.784 -25.085 -1.667 1.00 31.45 286 ALA A N 1
ATOM 2156 C CA . ALA A 1 286 ? -26.935 -24.043 -0.662 1.00 31.45 286 ALA A CA 1
ATOM 2157 C C . ALA A 1 286 ? -28.277 -24.244 0.058 1.00 31.45 286 ALA A C 1
ATOM 2159 O O . ALA A 1 286 ? -29.233 -23.532 -0.243 1.00 31.45 286 ALA A O 1
ATOM 2160 N N . ARG A 1 287 ? -28.390 -25.266 0.924 1.00 30.64 287 ARG A N 1
ATOM 2161 C CA . ARG A 1 287 ? -29.578 -25.459 1.782 1.00 30.64 287 ARG A CA 1
ATOM 2162 C C . ARG A 1 287 ? -29.472 -26.529 2.884 1.00 30.64 287 ARG A C 1
ATOM 2164 O O . ARG A 1 287 ? -30.486 -27.134 3.188 1.00 30.64 287 ARG A O 1
ATOM 2171 N N . SER A 1 288 ? -28.331 -26.776 3.535 1.00 27.72 288 SER A N 1
ATOM 2172 C CA . SER A 1 288 ? -28.357 -27.631 4.748 1.00 27.72 288 SER A CA 1
ATOM 2173 C C . SER A 1 288 ? -27.128 -27.533 5.661 1.00 27.72 288 SER A C 1
ATOM 2175 O O . SER A 1 288 ? -26.469 -28.530 5.923 1.00 27.72 288 SER A O 1
ATOM 2177 N N . LEU A 1 289 ? -26.829 -26.353 6.199 1.00 29.23 289 LEU A N 1
ATOM 2178 C CA . LEU A 1 289 ? -26.159 -26.255 7.505 1.00 29.23 289 LEU A CA 1
ATOM 2179 C C . LEU A 1 289 ? -26.889 -25.176 8.307 1.00 29.23 289 LEU A C 1
ATOM 2181 O O . LEU A 1 289 ? -26.397 -24.080 8.562 1.00 29.23 289 LEU A O 1
ATOM 2185 N N . ALA A 1 290 ? -28.155 -25.482 8.578 1.00 27.59 290 ALA A N 1
ATOM 2186 C CA . ALA A 1 290 ? -28.981 -24.766 9.523 1.00 27.59 290 ALA A CA 1
ATOM 2187 C C . ALA A 1 290 ? -28.625 -25.248 10.935 1.00 27.59 290 ALA A C 1
ATOM 2189 O O . ALA A 1 290 ? -28.589 -26.448 11.170 1.00 27.59 290 ALA A O 1
ATOM 2190 N N . VAL A 1 291 ? -28.400 -24.276 11.820 1.00 32.12 291 VAL A N 1
ATOM 2191 C CA . VAL A 1 291 ? -28.956 -24.222 13.178 1.00 32.12 291 VAL A CA 1
ATOM 2192 C C . VAL A 1 291 ? -28.750 -25.475 14.033 1.00 32.12 291 VAL A C 1
ATOM 2194 O O . VAL A 1 291 ? -29.546 -26.395 13.953 1.00 32.12 291 VAL A O 1
ATOM 2197 N N . ASP A 1 292 ? -27.799 -25.407 14.969 1.00 25.66 292 ASP A N 1
ATOM 2198 C CA . ASP A 1 292 ? -28.007 -25.993 16.296 1.00 25.66 292 ASP A CA 1
ATOM 2199 C C . ASP A 1 292 ? -27.395 -25.117 17.406 1.00 25.66 292 ASP A C 1
ATOM 2201 O O . ASP A 1 292 ? -26.188 -24.922 17.527 1.00 25.66 292 ASP A O 1
ATOM 2205 N N . SER A 1 293 ? -28.326 -24.525 18.161 1.00 27.58 293 SER A N 1
ATOM 2206 C CA . SER A 1 293 ? -28.289 -24.106 19.567 1.00 27.58 293 SER A CA 1
ATOM 2207 C C . SER A 1 293 ? -27.006 -23.507 20.168 1.00 27.58 293 SER A C 1
ATOM 2209 O O . SER A 1 293 ? -26.167 -24.214 20.715 1.00 27.58 293 SER A O 1
ATOM 2211 N N . MET A 1 294 ? -26.995 -22.178 20.312 1.00 25.30 294 MET A N 1
ATOM 2212 C CA . MET A 1 294 ? -26.615 -21.549 21.583 1.00 25.30 294 MET A CA 1
ATOM 2213 C C . MET A 1 294 ? -27.481 -20.309 21.816 1.00 25.30 294 MET A C 1
ATOM 2215 O O . MET A 1 294 ? -27.337 -19.267 21.177 1.00 25.30 294 MET A O 1
ATOM 2219 N N . THR A 1 295 ? -28.431 -20.458 22.733 1.00 29.58 295 THR A N 1
ATOM 2220 C CA . THR A 1 295 ? -29.282 -19.393 23.254 1.00 29.58 295 THR A CA 1
ATOM 2221 C C . THR A 1 295 ? -28.434 -18.507 24.163 1.00 29.58 295 THR A C 1
ATOM 2223 O O . THR A 1 295 ? -28.267 -18.795 25.342 1.00 29.58 295 THR A O 1
ATOM 2226 N N . VAL A 1 296 ? -27.885 -17.423 23.618 1.00 29.58 296 VAL A N 1
ATOM 2227 C CA . VAL A 1 296 ? -27.380 -16.293 24.407 1.00 29.58 296 VAL A CA 1
ATOM 2228 C C . VAL A 1 296 ? -28.218 -15.082 24.026 1.00 29.58 296 VAL A C 1
ATOM 2230 O O . VAL A 1 296 ? -28.436 -14.808 22.845 1.00 29.58 296 VAL A O 1
ATOM 2233 N N . ALA A 1 297 ? -28.773 -14.426 25.043 1.00 26.39 297 ALA A N 1
ATOM 2234 C CA . ALA A 1 297 ? -29.751 -13.356 24.927 1.00 26.39 297 ALA A CA 1
ATOM 2235 C C . ALA A 1 297 ? -29.353 -12.317 23.865 1.00 26.39 297 ALA A C 1
ATOM 2237 O O . ALA A 1 297 ? -28.364 -11.597 24.003 1.00 26.39 297 ALA A O 1
ATOM 2238 N N . ARG A 1 298 ? -30.158 -12.224 22.801 1.00 28.42 298 ARG A N 1
ATOM 2239 C CA . ARG A 1 298 ? -30.067 -11.153 21.809 1.00 28.42 298 ARG A CA 1
ATOM 2240 C C . ARG A 1 298 ? -30.416 -9.833 22.495 1.00 28.42 298 ARG A C 1
ATOM 2242 O O . ARG A 1 298 ? -31.586 -9.574 22.763 1.00 28.42 298 ARG A O 1
ATOM 2249 N N . ARG A 1 299 ? -29.425 -8.974 22.746 1.00 30.05 299 ARG A N 1
ATOM 2250 C CA . ARG A 1 299 ? -29.693 -7.533 22.827 1.00 30.05 299 ARG A CA 1
ATOM 2251 C C . ARG A 1 299 ? -29.952 -7.035 21.399 1.00 30.05 299 ARG A C 1
ATOM 2253 O O . ARG A 1 299 ? -29.199 -7.417 20.502 1.00 30.05 299 ARG A O 1
ATOM 2260 N N . PRO A 1 300 ? -30.989 -6.222 21.145 1.00 28.77 300 PRO A N 1
ATOM 2261 C CA . PRO A 1 300 ? -31.163 -5.610 19.838 1.00 28.77 300 PRO A CA 1
ATOM 2262 C C . PRO A 1 300 ? -29.981 -4.668 19.589 1.00 28.77 300 PRO A C 1
ATOM 2264 O O . PRO A 1 300 ? -29.847 -3.643 20.254 1.00 28.77 300 PRO A O 1
ATOM 2267 N N . ALA A 1 301 ? -29.118 -5.010 18.633 1.00 39.09 301 ALA A N 1
ATOM 2268 C CA . ALA A 1 301 ? -28.106 -4.105 18.098 1.00 39.09 301 ALA A CA 1
ATOM 2269 C C . ALA A 1 301 ? -28.765 -3.140 17.100 1.00 39.09 301 ALA A C 1
ATOM 2271 O O . ALA A 1 301 ? -28.469 -3.130 15.911 1.00 39.09 301 ALA A O 1
ATOM 2272 N N . THR A 1 302 ? -29.712 -2.342 17.582 1.00 36.31 302 THR A N 1
ATOM 2273 C CA . THR A 1 302 ? -30.131 -1.117 16.904 1.00 36.31 302 THR A CA 1
ATOM 2274 C C . THR A 1 302 ? -29.625 0.027 17.758 1.00 36.31 302 THR A C 1
ATOM 2276 O O . THR A 1 302 ? -30.215 0.350 18.787 1.00 36.31 302 THR A O 1
ATOM 2279 N N . CYS A 1 303 ? -28.492 0.600 17.356 1.00 40.19 303 CYS A N 1
ATOM 2280 C CA . CYS A 1 303 ? -27.999 1.846 17.921 1.00 40.19 303 CYS A CA 1
ATOM 2281 C C . CYS A 1 303 ? -29.075 2.929 17.702 1.00 40.19 303 CYS A C 1
ATOM 2283 O O . CYS A 1 303 ? -29.403 3.213 16.549 1.00 40.19 303 CYS A O 1
ATOM 2285 N N . PRO A 1 304 ? -29.635 3.558 18.752 1.00 32.34 304 PRO A N 1
ATOM 2286 C CA . PRO A 1 304 ? -30.653 4.601 18.590 1.00 32.34 304 PRO A CA 1
ATOM 2287 C C . PRO A 1 304 ? -30.113 5.882 17.933 1.00 32.34 304 PRO A C 1
ATOM 2289 O O . PRO A 1 304 ? -30.879 6.795 17.633 1.00 32.34 304 PRO A O 1
ATOM 2292 N N . CYS A 1 305 ? -28.796 5.981 17.729 1.00 41.06 305 CYS A N 1
ATOM 2293 C CA . CYS A 1 305 ? -28.127 7.206 17.303 1.00 41.06 305 CYS A CA 1
ATOM 2294 C C . CYS A 1 305 ? -27.907 7.327 15.785 1.00 41.06 305 CYS A C 1
ATOM 2296 O O . CYS A 1 305 ? -27.489 8.393 15.346 1.00 41.06 305 CYS A O 1
ATOM 2298 N N . SER A 1 306 ? -28.183 6.297 14.973 1.00 39.00 306 SER A N 1
ATOM 2299 C CA . SER A 1 306 ? -27.889 6.320 13.525 1.00 39.00 306 SER A CA 1
ATOM 2300 C C . SER A 1 306 ? -29.082 6.621 12.606 1.00 39.00 306 SER A C 1
ATOM 2302 O O . SER A 1 306 ? -28.934 6.568 11.389 1.00 39.00 306 SER A O 1
ATOM 2304 N N . LEU A 1 307 ? -30.251 6.989 13.142 1.00 38.25 307 LEU A N 1
ATOM 2305 C CA . LEU A 1 307 ? -31.441 7.318 12.342 1.00 38.25 307 LEU A CA 1
ATOM 2306 C C . LEU A 1 307 ? -32.140 8.586 12.852 1.00 38.25 307 LEU A C 1
ATOM 2308 O O . LEU A 1 307 ? -33.248 8.515 13.370 1.00 38.25 307 LEU A O 1
ATOM 2312 N N . ARG A 1 308 ? -31.503 9.753 12.688 1.00 32.62 308 ARG A N 1
ATOM 2313 C CA . ARG A 1 308 ? -32.193 11.054 12.556 1.00 32.62 308 ARG A CA 1
ATOM 2314 C C . ARG A 1 308 ? -31.376 12.013 11.689 1.00 32.62 308 ARG A C 1
ATOM 2316 O O . ARG A 1 308 ? -30.754 12.940 12.187 1.00 32.62 308 ARG A O 1
ATOM 2323 N N . THR A 1 309 ? -31.422 11.803 10.380 1.00 36.50 309 THR A N 1
ATOM 2324 C CA . THR A 1 309 ? -31.350 12.907 9.416 1.00 36.50 309 THR A CA 1
ATOM 2325 C C . THR A 1 309 ? -32.785 13.228 8.988 1.00 36.50 309 THR A C 1
ATOM 2327 O O . THR A 1 309 ? -33.372 12.508 8.185 1.00 36.50 309 THR A O 1
ATOM 2330 N N . GLY A 1 310 ? -33.371 14.251 9.606 1.00 36.19 310 GLY A N 1
ATOM 2331 C CA . GLY A 1 310 ? -34.395 15.121 9.009 1.00 36.19 310 GLY A CA 1
ATOM 2332 C C . GLY A 1 310 ? -33.763 16.517 8.979 1.00 36.19 310 GLY A C 1
ATOM 2333 O O . GLY A 1 310 ? -33.026 16.837 9.909 1.00 36.19 310 GLY A O 1
ATOM 2334 N N . MET A 1 311 ? -33.894 17.360 7.962 1.00 34.47 311 MET A N 1
ATOM 2335 C CA . MET A 1 311 ? -34.840 17.496 6.848 1.00 34.47 311 MET A CA 1
ATOM 2336 C C . MET A 1 311 ? -34.100 17.647 5.520 1.00 34.47 311 MET A C 1
ATOM 2338 O O . MET A 1 311 ? -32.945 18.126 5.555 1.00 34.47 311 MET A O 1
#

Nearest PDB structures (foldseek):
  4fu0-assembly1_B  TM=9.332E-01  e=9.536E-35  Enterococcus faecalis
  3se7-assembly3_F  TM=9.387E-01  e=2.545E-29  unclassified
  1e4e-assembly1_A-2  TM=9.561E-01  e=1.099E-28  Enterococcus faecium
  3se7-assembly3_E  TM=9.447E-01  e=1.902E-28  unclassified
  6dgi-assembly1_A-2  TM=8.499E-01  e=1.402E-19  Vibrio cholerae O1 biovar El Tor str. N16961

Solvent-accessible surface area (backbone atoms only — not comparable to full-atom values): 18135 Å² total; per-residue (Å²): 131,86,57,46,32,34,30,38,32,23,25,26,56,29,97,39,21,67,60,8,22,48,50,33,44,56,51,61,76,68,50,58,71,87,53,39,42,81,41,42,32,42,25,37,70,87,58,52,42,26,37,52,72,63,67,66,66,27,42,59,70,74,44,51,85,58,87,75,36,52,38,48,28,44,78,40,54,46,59,89,64,27,24,33,41,33,50,56,87,98,40,77,44,79,46,69,43,65,30,36,39,72,32,37,35,41,48,61,41,40,45,16,57,46,39,44,47,36,56,57,10,65,43,50,61,61,80,70,52,33,66,58,20,34,37,64,37,28,48,67,56,34,41,53,55,43,40,75,73,71,43,91,60,68,62,67,52,76,49,50,76,88,71,47,74,68,56,52,57,61,62,48,73,80,60,59,75,41,28,35,26,27,22,26,66,58,54,94,70,57,44,47,27,54,32,75,53,78,87,50,44,64,59,33,49,54,49,7,50,76,75,26,67,37,34,34,40,27,36,64,78,88,84,76,49,72,50,71,52,75,51,71,85,93,63,78,47,74,55,68,41,35,34,48,46,67,78,76,61,78,65,63,69,61,91,90,53,94,77,73,80,84,70,66,65,69,47,78,44,73,53,90,64,84,81,73,84,75,78,83,70,94,68,92,74,97,80,79,86,74,86,82,88,80,96,66,88,82,72,81,90,67,72,84,82,81,77,78,90,80,135

Radius of gyration: 23.14 Å; Cα contacts (8 Å, |Δi|>4): 533; chains: 1; bounding box: 60×49×58 Å

Sequence (311 aa):
MKRIKVAVLFGGCSTEYEVSLQSAYSVITNLNPNKYETILIGITRQGAWLRFFGVLEKIQNNTWMDGGDCVPAIISPDRNIHGLLEFRGNKVIATRIDVAFPVLHGKNGEDGTLQGLLTMAGIPFAGCGTLCSAMCMDKDIAHKIVNLAGIKTPPSIVLRSGFTDAELSKQISCLTFPLFVKPANAGSSFGITKVFQKDELYDAVTVAFQHDNKVIIEEAVDGFEVGCAVLGKDSLAIGEVDEIELSHGISAVSPSTASVLSRASERVRVSAVATRRSSISRRRDARSLAVDSMTVARRPATCPCSLRTGM

Organism: NCBI:txid947010

Mean predicted aligned error: 10.64 Å

pLDDT: mean 82.15, std 24.66, range [25.3, 98.81]

InterPro domains:
  IPR000291 D-alanine--D-alanine ligase/VANA/B/C, conserved site [PS00843] (105-116)
  IPR011095 D-alanine--D-alanine ligase, C-terminal [PF07478] (149-250)
  IPR011127 D-alanine--D-alanine ligase, N-terminal domain [PF01820] (5-128)
  IPR011761 ATP-grasp fold [PS50975] (143-225)
  IPR013815 ATP-grasp fold, subdomain 1 [G3DSA:3.30.1490.20] (153-221)
  IPR016185 Pre-ATP-grasp domain superfamily [SSF52440] (3-137)

Foldseek 3Di:
DDAAEEEEEAQDLAPCRLVRLVQSLVVVVPPDVVRYDYFYWYAYVVGFIWTFQDDSVCSNVVNSVPDPRIFGKDQDLDLVLQAIFTDDPPDTDRDHHQEYEYSYDFPPRQLQNVLVSCVSNVHHYDDDHRVVSNQVQFQVSVQVVCVVVVHDDFDKDKDFPPDDPVNVVVVCVVADDQKWKAQRRGDDCQLIFTHGDDVCPVVSNVRRCVPHRMMMIGHDDDDWDKDWDWDDDPDIDIDFIKTWDFPPPQHGDDPVPSDPPPPRPTDIDGDPDPDDPPPPPDDDDPDDPDDDDDDDDDDPPPDPPPDDDDD

Secondary structure (DSSP, 8-state):
-PPEEEEEEEE-SSTTHHHHHHHHHHHHHHS-TTTEEEEEEEE-TT--EEEE-S-THHHHTT-TTTTS-EEEEEE-S-TTT-EEEEEETTEEEEEE-SEEEE---STTTTSSHHHHHHHHHT--BSS--HHHHHHHHSHHHHHHHHHHTT-----EEEEETT--HHHHHHHHTT--SSEEEEETT--TTTT-EEE-SGGGHHHHHHHHHTT-SEEEEEEPPPS-EEEEEEEESSSEEEEEEEEEEESS-SPPPPTT-TT-STTS-EEEEEE--------------------------------TTS-----